Protein AF-A0AAD3DHE9-F1 (afdb_monomer)

Secondary structure (DSSP, 8-state):
-----------------------------------------SS------TT---PPPPHHHHHHHHHHHHHHH-SSSGGGG-SHHHHHHHHHHHHHH-TT--HHHHHHHHHHHHHHHHHTT-S-HHHHHHHHHHHTTT-HHHHHHHTTGGGTTTTHHHHHHHHHHHHHHHHH---HHHHHHHHHHH-GGGHHHHHHHHH---PPP---------------------TT---SS--SPPPHHHHHHHHHHHHTSS-GGGGHHHHHHHHHHH-SSHHHH-TTEEEETTEEEEPPPP----------PPPP--

pLDDT: mean 71.21, std 23.73, range [29.91, 97.62]

Nearest PDB structures (foldseek):
  7nvu-assembly1_M  TM=1.625E-01  e=2.293E+00  Homo sapiens
  7vg4-assembly3_F  TM=2.697E-01  e=6.366E+00  Methylorubrum extorquens AM1
  7x2c-assembly1_F  TM=2.587E-01  e=8.810E+00  Homo sapiens

Organism: NCBI:txid47775

InterPro domains:
  IPR008533 Protein of unknown function DUF815 [PTHR42935] (40-295)

Radius of gyration: 33.66 Å; Cα contacts (8 Å, |Δi|>4): 264; chains: 1; bounding box: 53×107×129 Å

Sequence (310 aa):
MLHSSVSGLQSRQCLSSAKSLRCKPFLCCPRRLPRRLKVQAIGFDFGDDDSRSSKAPTKLGARVGSLGSLASSLLVYGSVLKGSVGEAFLQALQVTQKYQASSKEVLTAYGRLFSLLLAAGYDSWADYLLDQILLGRDNSFARAAAQGSLEAGGGAPLLRAVSYDLDVLQELALSMNQIAELVADAAPAAGPYWQEAATSLSLKSPSSSPSNSPGTSPPPVVTPLDPHSRSPFITRPPHPEELAGWRAALSGRDSWGEAVPLLEAYYHRHGFGITSRNSTLRWIKGAFEEGPDAPSSSSSPSVLSPPHRL

Mean predicted aligned error: 17.19 Å

Foldseek 3Di:
DDDDDDDDDDDDDDDDDDDDDDDDDDDDDDDDDDDPPDPDDPDDDDDDPPDDPPDPQDPLNVLLVCLLVLLVLQDFLVCLLDDQLSVLLSLLSVLLNDPDRALVSNVVSLVSNCVVCVVVVHLFPLLSSLVSLLQCPPGPLLVCLQVVNCPPPPNVVVLVSVLSNQQSSLSVRDGQLSSLVSSCVSRVVCDPVNSVVSNPGDDDDPDPDPDDDPDDDPDPPPPPPPLPDQDPFAEAQDDPVRSVVLSCVQNVDPGNSVCSSVSSSSSNHQNHHPSSHDRQWGDDPNDIDGDPDDDPDDDDDDDDDDDDDD

Solvent-accessible surface area (backbone atoms only — not comparable to full-atom values): 19574 Å² total; per-residue (Å²): 136,84,89,84,83,87,84,90,82,86,89,84,83,90,85,82,89,80,90,80,91,89,87,86,89,84,90,84,83,91,77,82,80,78,83,79,80,79,80,78,73,91,74,83,90,75,78,88,74,93,79,70,88,77,68,75,76,50,79,62,59,63,51,53,69,49,49,63,55,50,63,67,65,36,76,55,60,50,53,54,46,55,56,75,46,36,46,25,46,52,46,29,56,53,39,55,67,41,95,81,53,49,48,66,57,38,53,49,30,43,52,49,23,54,53,42,33,48,74,72,73,37,70,41,59,38,59,50,49,50,51,35,54,71,31,25,50,96,23,65,64,34,53,33,27,42,67,65,63,50,77,74,79,73,32,61,68,57,54,50,42,47,22,54,31,32,40,48,49,55,70,67,45,47,52,52,57,56,55,39,50,53,46,42,72,57,23,65,87,61,52,68,70,46,50,55,57,66,50,65,61,77,75,76,73,84,75,80,72,87,75,90,68,100,66,97,66,82,74,84,76,78,66,78,85,58,67,78,72,83,55,100,52,64,47,71,38,68,50,76,68,54,48,50,50,54,45,50,63,46,70,72,42,98,51,38,32,76,38,51,63,54,50,36,39,46,14,26,35,27,35,38,29,74,56,19,73,34,72,58,49,41,80,53,96,94,42,86,40,74,44,83,71,78,82,74,88,75,80,80,85,81,85,82,80,84,85,87,79,133

Structure (mmCIF, N/CA/C/O backbone):
data_AF-A0AAD3DHE9-F1
#
_entry.id   AF-A0AAD3DHE9-F1
#
loop_
_atom_site.group_PDB
_atom_site.id
_atom_site.type_symbol
_atom_site.label_atom_id
_atom_site.label_alt_id
_atom_site.label_comp_id
_atom_site.label_asym_id
_atom_site.label_entity_id
_atom_site.label_seq_id
_atom_site.pdbx_PDB_ins_code
_atom_site.Cartn_x
_atom_site.Cartn_y
_atom_site.Cartn_z
_atom_site.occupancy
_atom_site.B_iso_or_equiv
_atom_site.auth_seq_id
_atom_site.auth_comp_id
_atom_site.auth_asym_id
_atom_site.auth_atom_id
_atom_site.pdbx_PDB_model_num
ATOM 1 N N . MET A 1 1 ? 30.464 55.588 -6.294 1.00 39.22 1 MET A N 1
ATOM 2 C CA . MET A 1 1 ? 29.253 55.646 -5.452 1.00 39.22 1 MET A CA 1
ATOM 3 C C . MET A 1 1 ? 29.381 54.581 -4.372 1.00 39.22 1 MET A C 1
ATOM 5 O O . MET A 1 1 ? 29.429 53.410 -4.705 1.00 39.22 1 MET A O 1
ATOM 9 N N . LEU A 1 2 ? 29.569 55.052 -3.135 1.00 38.16 2 LEU A N 1
ATOM 10 C CA . LEU A 1 2 ? 29.411 54.410 -1.818 1.00 38.16 2 LEU A CA 1
ATOM 11 C C . LEU A 1 2 ? 29.754 52.909 -1.664 1.00 38.16 2 LEU A C 1
ATOM 13 O O . LEU A 1 2 ? 28.922 52.037 -1.884 1.00 38.16 2 LEU A O 1
ATOM 17 N N . HIS A 1 3 ? 30.960 52.652 -1.142 1.00 30.86 3 HIS A N 1
ATOM 18 C CA . HIS A 1 3 ? 31.262 51.489 -0.300 1.00 30.86 3 HIS A CA 1
ATOM 19 C C . HIS A 1 3 ? 30.729 51.749 1.119 1.00 30.86 3 HIS A C 1
ATOM 21 O O . HIS A 1 3 ? 31.072 52.774 1.710 1.00 30.86 3 HIS A O 1
ATOM 27 N N . SER A 1 4 ? 29.950 50.815 1.670 1.00 41.72 4 SER A N 1
ATOM 28 C CA . SER A 1 4 ? 29.567 50.793 3.086 1.00 41.72 4 SER A CA 1
ATOM 29 C C . SER A 1 4 ? 30.256 49.647 3.820 1.00 41.72 4 SER A C 1
ATOM 31 O O . SER A 1 4 ? 30.467 48.563 3.284 1.00 41.72 4 SER A O 1
ATOM 33 N N . SER A 1 5 ? 30.629 49.980 5.048 1.00 37.38 5 SER A N 1
ATOM 34 C CA . SER A 1 5 ? 31.520 49.302 5.982 1.00 37.38 5 SER A CA 1
ATOM 35 C C . SER A 1 5 ? 30.722 48.618 7.109 1.00 37.38 5 SER A C 1
ATOM 37 O O . SER A 1 5 ? 29.500 48.747 7.155 1.00 37.38 5 SER A O 1
ATOM 39 N N . VAL A 1 6 ? 31.465 48.048 8.071 1.00 37.47 6 VAL A N 1
ATOM 40 C CA . VAL A 1 6 ? 31.100 47.631 9.450 1.00 3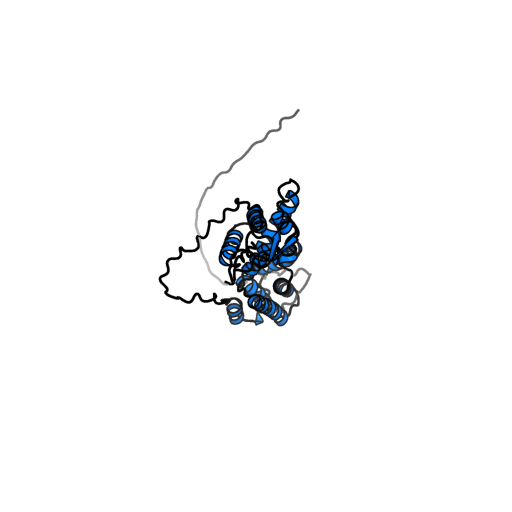7.47 6 VAL A CA 1
ATOM 41 C C . VAL A 1 6 ? 30.691 46.146 9.581 1.00 37.47 6 VAL A C 1
ATOM 43 O O . VAL A 1 6 ? 29.619 45.766 9.132 1.00 37.47 6 VAL A O 1
ATOM 46 N N . SER A 1 7 ? 31.517 45.191 10.048 1.00 34.72 7 SER A N 1
ATOM 47 C CA . SER A 1 7 ? 32.394 45.036 11.246 1.00 34.72 7 SER A CA 1
ATOM 48 C C . SER A 1 7 ? 31.657 44.720 12.564 1.00 34.72 7 SER A C 1
ATOM 50 O O . SER A 1 7 ? 31.085 45.618 13.163 1.00 34.72 7 SER A O 1
ATOM 52 N N . GLY A 1 8 ? 31.741 43.466 13.050 1.00 30.62 8 GLY A N 1
ATOM 53 C CA . GLY A 1 8 ? 32.307 43.091 14.377 1.00 30.62 8 GLY A CA 1
ATOM 54 C C . GLY A 1 8 ? 31.232 42.963 15.478 1.00 30.62 8 GLY A C 1
ATOM 55 O O . GLY A 1 8 ? 30.209 43.614 15.369 1.00 30.62 8 GLY A O 1
ATOM 56 N N . LEU A 1 9 ? 31.285 42.169 16.558 1.00 33.47 9 LEU A N 1
ATOM 57 C CA . LEU A 1 9 ? 32.275 41.374 17.311 1.00 33.47 9 LEU A CA 1
ATOM 58 C C . LEU A 1 9 ? 31.495 40.235 18.036 1.00 33.47 9 LEU A C 1
ATOM 60 O O . LEU A 1 9 ? 30.348 40.437 18.417 1.00 33.47 9 LEU A O 1
ATOM 64 N N . GLN A 1 10 ? 31.945 38.976 18.117 1.00 34.50 10 GLN A N 1
ATOM 65 C CA . GLN A 1 10 ? 32.865 38.353 19.100 1.00 34.50 10 GLN A CA 1
ATOM 66 C C . GLN A 1 10 ? 32.592 38.555 20.615 1.00 34.50 10 GLN A C 1
ATOM 68 O O . GLN A 1 10 ? 32.979 39.547 21.214 1.00 34.50 10 GLN A O 1
ATOM 73 N N . SER A 1 11 ? 31.978 37.524 21.216 1.00 34.38 11 SER A N 1
ATOM 74 C CA . SER A 1 11 ? 32.407 36.694 22.372 1.00 34.38 11 SER A CA 1
ATOM 75 C C . SER A 1 11 ? 33.446 37.229 23.384 1.00 34.38 11 SER A C 1
ATOM 77 O O . SER A 1 11 ? 34.569 37.520 22.977 1.00 34.38 11 SER A O 1
ATOM 79 N N . ARG A 1 12 ? 33.134 37.165 24.703 1.00 33.84 12 ARG A N 1
ATOM 80 C CA . ARG A 1 12 ? 33.945 36.515 25.780 1.00 33.84 12 ARG A CA 1
ATOM 81 C C . ARG A 1 12 ? 33.451 36.762 27.233 1.00 33.84 12 ARG A C 1
ATOM 83 O O . ARG A 1 12 ? 33.232 37.892 27.636 1.00 33.84 12 ARG A O 1
ATOM 90 N N . GLN A 1 13 ? 33.395 35.655 27.990 1.00 32.94 13 GLN A N 1
ATOM 91 C CA . GLN A 1 13 ? 33.919 35.367 29.354 1.00 32.94 13 GLN A CA 1
ATOM 92 C C . GLN A 1 13 ? 33.520 36.155 30.635 1.00 32.94 13 GLN A C 1
ATOM 94 O O . GLN A 1 13 ? 33.821 37.327 30.800 1.00 32.94 13 GLN A O 1
ATOM 99 N N . CYS A 1 14 ? 32.971 35.372 31.585 1.00 30.52 14 CYS A N 1
ATOM 100 C CA . CYS A 1 14 ? 33.296 35.154 33.018 1.00 30.52 14 CYS A CA 1
ATOM 101 C C . CYS A 1 14 ? 34.013 36.227 33.874 1.00 30.52 14 CYS A C 1
ATOM 103 O O . CYS A 1 14 ? 35.113 36.624 33.513 1.00 30.52 14 CYS A O 1
ATOM 105 N N . LEU A 1 15 ? 33.530 36.467 35.118 1.00 31.64 15 LEU A N 1
ATOM 106 C CA . LEU A 1 15 ? 34.191 36.126 36.415 1.00 31.64 15 LEU A CA 1
ATOM 107 C C . LEU A 1 15 ? 33.597 36.834 37.666 1.00 31.64 15 LEU A C 1
ATOM 109 O O . LEU A 1 15 ? 33.146 37.969 37.595 1.00 31.64 15 LEU A O 1
ATOM 113 N N . SER A 1 16 ? 33.785 36.161 38.821 1.00 31.16 16 SER A N 1
ATOM 114 C CA . SER A 1 16 ? 33.844 36.638 40.232 1.00 31.16 16 SER A CA 1
ATOM 115 C C . SER A 1 16 ? 32.523 36.706 41.040 1.00 31.16 16 SER A C 1
ATOM 117 O O . SER A 1 16 ? 31.608 37.408 40.641 1.00 31.16 16 SER A O 1
ATOM 119 N N . SER A 1 17 ? 32.275 35.950 42.136 1.00 31.55 17 SER A N 1
ATOM 120 C CA . SER A 1 17 ? 33.017 35.727 43.418 1.00 31.55 17 SER A CA 1
ATOM 121 C C . SER A 1 17 ? 33.054 37.006 44.288 1.00 31.55 17 SER A C 1
ATOM 123 O O . SER A 1 17 ? 33.368 38.052 43.739 1.00 31.55 17 SER A O 1
ATOM 125 N N . ALA A 1 18 ? 32.817 37.089 45.609 1.00 35.50 18 ALA A N 1
ATOM 126 C CA . ALA A 1 18 ? 32.327 36.233 46.703 1.00 35.50 18 ALA A CA 1
ATOM 127 C C . ALA A 1 18 ? 32.175 37.108 47.994 1.00 35.50 18 ALA A C 1
ATOM 129 O O . ALA A 1 18 ? 32.655 38.239 48.000 1.00 35.50 18 ALA A O 1
ATOM 130 N N . LYS A 1 19 ? 31.674 36.510 49.104 1.00 35.66 19 LYS A N 1
ATOM 131 C CA . LYS A 1 19 ? 31.845 36.895 50.547 1.00 35.66 19 LYS A CA 1
ATOM 132 C C . LYS A 1 19 ? 31.022 38.125 51.029 1.00 35.66 19 LYS A C 1
ATOM 134 O O . LYS A 1 19 ? 30.793 39.032 50.257 1.00 35.66 19 LYS A O 1
ATOM 139 N N . SER A 1 20 ? 30.524 38.277 52.268 1.00 31.27 20 SER A N 1
ATOM 140 C CA . SER A 1 20 ? 30.756 37.650 53.583 1.00 31.27 20 SER A CA 1
ATOM 141 C C . SER A 1 20 ? 29.606 37.976 54.578 1.00 31.27 20 SER A C 1
ATOM 143 O O . SER A 1 20 ? 29.065 39.074 54.534 1.00 31.27 20 SER A O 1
ATOM 145 N N . LEU A 1 21 ? 29.297 37.017 55.468 1.00 32.62 21 LEU A N 1
ATOM 146 C CA . LEU A 1 21 ? 28.864 37.046 56.898 1.00 32.62 21 LEU A CA 1
ATOM 147 C C . LEU A 1 21 ? 28.602 38.430 57.565 1.00 32.62 21 LEU A C 1
ATOM 149 O O . LEU A 1 21 ? 29.410 39.332 57.399 1.00 32.62 21 LEU A O 1
ATOM 153 N N . ARG A 1 22 ? 27.621 38.660 58.465 1.00 32.97 22 ARG A N 1
ATOM 154 C CA . ARG A 1 22 ? 27.298 37.966 59.743 1.00 32.97 22 ARG A CA 1
ATOM 155 C C . ARG A 1 22 ? 26.111 38.685 60.455 1.00 32.97 22 ARG A C 1
ATOM 157 O O . ARG A 1 22 ? 25.867 39.848 60.163 1.00 32.97 22 ARG A O 1
ATOM 164 N N . CYS A 1 23 ? 25.512 38.007 61.453 1.00 29.91 23 CYS A N 1
ATOM 165 C CA . CYS A 1 23 ? 24.739 38.489 62.635 1.00 29.91 23 CYS A CA 1
ATOM 166 C C . CYS A 1 23 ? 23.258 38.030 62.762 1.00 29.91 23 CYS A C 1
ATOM 168 O O . CYS A 1 23 ? 22.380 38.435 62.013 1.00 29.91 23 CYS A O 1
ATOM 170 N N . LYS A 1 24 ? 23.014 37.182 63.779 1.00 36.84 24 LYS A N 1
ATOM 171 C CA . LYS A 1 24 ? 21.739 36.871 64.488 1.00 36.84 24 LYS A CA 1
ATOM 172 C C . LYS A 1 24 ? 21.550 37.911 65.636 1.00 36.84 24 LYS A C 1
ATOM 174 O O . LYS A 1 24 ? 22.559 38.576 65.885 1.00 36.84 24 LYS A O 1
ATOM 179 N N . PRO A 1 25 ? 20.435 38.030 66.421 1.00 49.09 25 PRO A N 1
ATOM 180 C CA . PRO A 1 25 ? 19.454 36.992 66.824 1.00 49.09 25 PRO A CA 1
ATOM 181 C C . PRO A 1 25 ? 17.980 37.467 67.062 1.00 49.09 25 PRO A C 1
ATOM 183 O O . PRO A 1 25 ? 17.635 38.605 66.782 1.00 49.09 25 PRO A O 1
ATOM 186 N N . PHE A 1 26 ? 17.163 36.566 67.644 1.00 32.50 26 PHE A N 1
ATOM 187 C CA . PHE A 1 26 ? 15.866 36.737 68.354 1.00 32.50 26 PHE A CA 1
ATOM 188 C C . PHE A 1 26 ? 14.520 36.450 67.632 1.00 32.50 26 PHE A C 1
ATOM 190 O O . PHE A 1 26 ? 14.011 37.242 66.856 1.00 32.50 26 PHE A O 1
ATOM 197 N N . LEU A 1 27 ? 13.975 35.266 67.974 1.00 37.03 27 LEU A N 1
ATOM 198 C CA . LEU A 1 27 ? 12.616 34.889 68.436 1.00 37.03 27 LEU A CA 1
ATOM 199 C C . LEU A 1 27 ? 11.321 35.575 67.911 1.00 37.03 27 LEU A C 1
ATOM 201 O O . LEU A 1 27 ? 11.197 36.791 67.909 1.00 37.03 27 LEU A O 1
ATOM 205 N N . CYS A 1 28 ? 10.306 34.707 67.704 1.00 30.61 28 CYS A N 1
ATOM 206 C CA . CYS A 1 28 ? 8.835 34.864 67.852 1.00 30.61 28 CYS A CA 1
ATOM 207 C C . CYS A 1 28 ? 7.908 34.824 66.606 1.00 30.61 28 CYS A C 1
ATOM 209 O O . CYS A 1 28 ? 7.749 35.802 65.890 1.00 30.61 28 CYS A O 1
ATOM 211 N N . CYS A 1 29 ? 7.173 33.698 66.518 1.00 30.31 29 CYS A N 1
ATOM 212 C CA . CYS A 1 29 ? 5.802 33.444 66.018 1.00 30.31 29 CYS A CA 1
ATOM 213 C C . CYS A 1 29 ? 5.365 33.762 64.560 1.00 30.31 29 CYS A C 1
ATOM 215 O O . CYS A 1 29 ? 5.743 34.773 63.976 1.00 30.31 29 CYS A O 1
ATOM 217 N N . PRO A 1 30 ? 4.481 32.921 63.966 1.00 37.78 30 PRO A N 1
ATOM 218 C CA . PRO A 1 30 ? 4.152 32.960 62.544 1.00 37.78 30 PRO A CA 1
ATOM 219 C C . PRO A 1 30 ? 3.064 34.000 62.237 1.00 37.78 30 PRO A C 1
ATOM 221 O O . PRO A 1 30 ? 1.930 33.902 62.707 1.00 37.78 30 PRO A O 1
ATOM 224 N N . ARG A 1 31 ? 3.374 34.988 61.389 1.00 37.00 31 ARG A N 1
ATOM 225 C CA . ARG A 1 31 ? 2.375 35.887 60.791 1.00 37.00 31 ARG A CA 1
ATOM 226 C C . ARG A 1 31 ? 2.107 35.494 59.337 1.00 37.00 31 ARG A C 1
ATOM 228 O O . ARG A 1 31 ? 2.983 35.578 58.488 1.00 37.00 31 ARG A O 1
ATOM 235 N N . ARG A 1 32 ? 0.864 35.050 59.119 1.00 44.19 32 ARG A N 1
ATOM 236 C CA . ARG A 1 32 ? 0.054 35.004 57.884 1.00 44.19 32 ARG A CA 1
ATOM 237 C C . ARG A 1 32 ? 0.767 35.434 56.590 1.00 44.19 32 ARG A C 1
ATOM 239 O O . ARG A 1 32 ? 1.032 36.616 56.389 1.00 44.19 32 ARG A O 1
ATOM 246 N N . LEU A 1 33 ? 0.945 34.480 55.675 1.00 47.88 33 LEU A N 1
ATOM 247 C CA . LEU A 1 33 ? 1.252 34.754 54.269 1.00 47.88 33 LEU A CA 1
ATOM 248 C C . LEU A 1 33 ? 0.067 35.457 53.571 1.00 47.88 33 LEU A C 1
ATOM 250 O O . LEU A 1 33 ? -1.094 35.198 53.910 1.00 47.88 33 LEU A O 1
ATOM 254 N N . PRO A 1 34 ? 0.342 36.346 52.602 1.00 40.94 34 PRO A N 1
ATOM 255 C CA . PRO A 1 34 ? -0.663 37.176 51.955 1.00 40.94 34 PRO A CA 1
ATOM 256 C C . PRO A 1 34 ? -1.589 36.347 51.059 1.00 40.94 34 PRO A C 1
ATOM 258 O O . PRO A 1 34 ? -1.152 35.470 50.311 1.00 40.94 34 PRO A O 1
ATOM 261 N N . ARG A 1 35 ? -2.889 36.665 51.110 1.00 46.22 35 ARG A N 1
ATOM 262 C CA . ARG A 1 35 ? -3.892 36.177 50.157 1.00 46.22 35 ARG A CA 1
ATOM 263 C C . ARG A 1 35 ? -3.424 36.524 48.739 1.00 46.22 35 ARG A C 1
ATOM 265 O O . ARG A 1 35 ? -3.364 37.698 48.386 1.00 46.22 35 ARG A O 1
ATOM 272 N N . ARG A 1 36 ? -3.117 35.509 47.923 1.00 43.34 36 ARG A N 1
ATOM 273 C CA . ARG A 1 36 ? -3.015 35.673 46.468 1.00 43.34 36 ARG A CA 1
ATOM 274 C C . ARG A 1 36 ? -4.387 36.114 45.961 1.00 43.34 36 ARG A C 1
ATOM 276 O O . ARG A 1 36 ? -5.335 35.333 45.981 1.00 43.34 36 ARG A O 1
ATOM 283 N N . LEU A 1 37 ? -4.478 37.365 45.526 1.00 48.88 37 LEU A N 1
ATOM 284 C CA . LEU A 1 37 ? -5.559 37.855 44.682 1.00 48.88 37 LEU A CA 1
ATOM 285 C C . LEU A 1 37 ? -5.569 37.008 43.401 1.00 48.88 37 LEU A C 1
ATOM 287 O O . LEU A 1 37 ? -4.658 37.111 42.580 1.00 48.88 37 LEU A O 1
ATOM 291 N N . LYS A 1 38 ? -6.568 36.131 43.251 1.00 48.47 38 LYS A N 1
ATOM 292 C CA . LYS A 1 38 ? -6.911 35.556 41.949 1.00 48.47 38 LYS A CA 1
ATOM 293 C C . LYS A 1 38 ? -7.654 36.644 41.183 1.00 48.47 38 LYS A C 1
ATOM 295 O O . LYS A 1 38 ? -8.786 36.974 41.520 1.00 48.47 38 LYS A O 1
ATOM 300 N N . VAL A 1 39 ? -6.988 37.225 40.194 1.00 43.59 39 VAL A N 1
ATOM 301 C CA . VAL A 1 39 ? -7.639 38.065 39.191 1.00 43.59 39 VAL A CA 1
ATOM 302 C C . VAL A 1 39 ? -8.475 37.127 38.322 1.00 43.59 39 VAL A C 1
ATOM 304 O O . VAL A 1 39 ? -7.927 36.374 37.524 1.00 43.59 39 VAL A O 1
ATOM 307 N N . GLN A 1 40 ? -9.791 37.119 38.534 1.00 44.66 40 GLN A N 1
ATOM 308 C CA . GLN A 1 40 ? -10.737 36.568 37.568 1.00 44.66 40 GLN A CA 1
ATOM 309 C C . GLN A 1 40 ? -10.821 37.562 36.411 1.00 44.66 40 GLN A C 1
ATOM 311 O O . GLN A 1 40 ? -11.375 38.651 36.556 1.00 44.66 40 GLN A O 1
ATOM 316 N N . ALA A 1 41 ? -10.241 37.202 35.269 1.00 48.97 41 ALA A N 1
ATOM 317 C CA . ALA A 1 41 ? -10.656 37.808 34.018 1.00 48.97 41 ALA A CA 1
ATOM 318 C C . ALA A 1 41 ? -12.088 37.333 33.731 1.00 48.97 41 ALA A C 1
ATOM 320 O O . ALA A 1 41 ? -12.382 36.141 33.802 1.00 48.97 41 ALA A O 1
ATOM 321 N N . ILE A 1 42 ? -12.980 38.280 33.457 1.00 52.41 42 ILE A N 1
ATOM 322 C CA . ILE A 1 42 ? -14.329 38.016 32.959 1.00 52.41 42 ILE A CA 1
ATOM 323 C C . ILE A 1 42 ? -14.186 37.399 31.564 1.00 52.41 42 ILE A C 1
ATOM 325 O O . ILE A 1 42 ? -13.740 38.070 30.637 1.00 52.41 42 ILE A O 1
ATOM 329 N N . GLY A 1 43 ? -14.553 36.125 31.429 1.00 45.97 43 GLY A N 1
ATOM 330 C CA . GLY A 1 43 ? -14.642 35.445 30.140 1.00 45.97 43 GLY A CA 1
ATOM 331 C C . GLY A 1 43 ? -14.459 33.934 30.256 1.00 45.97 43 GLY A C 1
ATOM 332 O O . GLY A 1 43 ? -13.331 33.471 30.352 1.00 45.97 43 GLY A O 1
ATOM 333 N N . PHE A 1 44 ? -15.577 33.208 30.172 1.00 41.38 44 PHE A N 1
ATOM 334 C CA . PHE A 1 44 ? -15.703 31.748 30.052 1.00 41.38 44 PHE A CA 1
ATOM 335 C C . PHE A 1 44 ? -15.305 30.905 31.273 1.00 41.38 44 PHE A C 1
ATOM 337 O O . PHE A 1 44 ? -14.180 30.437 31.416 1.00 41.38 44 PHE A O 1
ATOM 344 N N . ASP A 1 45 ? -16.309 30.654 32.112 1.00 43.22 45 ASP A N 1
ATOM 345 C CA . ASP A 1 45 ? -16.347 29.545 33.062 1.00 43.22 45 ASP A CA 1
ATOM 346 C C . ASP A 1 45 ? -16.761 28.278 32.292 1.00 43.22 45 ASP A C 1
ATOM 348 O O . ASP A 1 45 ? -17.934 28.093 31.960 1.00 43.22 45 ASP A O 1
ATOM 352 N N . PHE A 1 46 ? -15.787 27.456 31.899 1.00 42.91 46 PHE A N 1
ATOM 353 C CA . PHE A 1 46 ? -16.053 26.106 31.408 1.00 42.91 46 PHE A CA 1
ATOM 354 C C . PHE A 1 46 ? -16.007 25.183 32.616 1.00 42.91 46 PHE A C 1
ATOM 356 O O . PHE A 1 46 ? -14.932 24.921 33.146 1.00 42.91 46 PHE A O 1
ATOM 363 N N . GLY A 1 47 ? -17.185 24.745 33.060 1.00 40.50 47 GLY A N 1
ATOM 364 C CA . GLY A 1 47 ? -17.317 23.804 34.161 1.00 40.50 47 GLY A CA 1
ATOM 365 C C . GLY A 1 47 ? -16.455 22.564 33.941 1.00 40.50 47 GLY A C 1
ATOM 366 O O . GLY A 1 47 ? -16.521 21.930 32.885 1.00 40.50 47 GLY A O 1
ATOM 367 N N . ASP A 1 48 ? -15.664 22.242 34.958 1.00 40.12 48 ASP A N 1
ATOM 368 C CA . ASP A 1 48 ? -15.009 20.953 35.121 1.00 40.12 48 ASP A CA 1
ATOM 369 C C . ASP A 1 48 ? -16.095 19.863 35.223 1.00 40.12 48 ASP A C 1
ATOM 371 O O . ASP A 1 48 ? -16.707 19.673 36.275 1.00 40.12 48 ASP A O 1
ATOM 375 N N . ASP A 1 49 ? -16.358 19.153 34.120 1.00 38.91 49 ASP A N 1
ATOM 376 C CA . ASP A 1 49 ? -16.892 17.787 34.164 1.00 38.91 49 ASP A CA 1
ATOM 377 C C . ASP A 1 49 ? -15.718 16.827 33.936 1.00 38.91 49 ASP A C 1
ATOM 379 O O . ASP A 1 49 ? -15.356 16.462 32.812 1.00 38.91 49 ASP A O 1
ATOM 383 N N . ASP A 1 50 ? -15.063 16.481 35.042 1.00 41.94 50 ASP A N 1
ATOM 384 C CA . ASP A 1 50 ? -13.985 15.500 35.123 1.00 41.94 50 ASP A CA 1
ATOM 385 C C . ASP A 1 50 ? -14.525 14.084 34.849 1.00 41.94 50 ASP A C 1
ATOM 387 O O . ASP A 1 50 ? -14.712 13.272 35.755 1.00 41.94 50 ASP A O 1
ATOM 391 N N . SER A 1 51 ? -14.785 13.751 33.582 1.00 40.59 51 SER A N 1
ATOM 392 C CA . SER A 1 51 ? -15.060 12.360 33.185 1.00 40.59 51 SER A CA 1
ATOM 393 C C . SER A 1 51 ? -14.516 11.941 31.813 1.00 40.59 51 SER A C 1
ATOM 395 O O . SER A 1 51 ? -14.649 10.782 31.413 1.00 40.59 51 SER A O 1
ATOM 397 N N . ARG A 1 52 ? -13.783 12.812 31.109 1.00 40.34 52 ARG A N 1
ATOM 398 C CA . ARG A 1 52 ? -12.984 12.412 29.940 1.00 40.34 52 ARG A CA 1
ATOM 399 C C . ARG A 1 52 ? -11.538 12.829 30.128 1.00 40.34 52 ARG A C 1
ATOM 401 O O . ARG A 1 52 ? -11.182 13.983 29.938 1.00 40.34 52 ARG A O 1
ATOM 408 N N . SER A 1 53 ? -10.696 11.848 30.446 1.00 41.72 53 SER A N 1
ATOM 409 C CA . SER A 1 53 ? -9.246 11.938 30.281 1.00 41.72 53 SER A CA 1
ATOM 410 C C . SER A 1 53 ? -8.936 12.258 28.814 1.00 41.72 53 SER A C 1
ATOM 412 O O . SER A 1 53 ? -8.762 11.362 27.990 1.00 41.72 53 SER A O 1
ATOM 414 N N . SER A 1 54 ? -8.905 13.542 28.455 1.00 42.50 54 SER A N 1
ATOM 415 C CA . SER A 1 54 ? -8.398 13.998 27.168 1.00 42.50 54 SER A CA 1
ATOM 416 C C . SER A 1 54 ? -6.878 13.887 27.217 1.00 42.50 54 SER A C 1
ATOM 418 O O . SER A 1 54 ? -6.164 14.863 27.456 1.00 42.50 54 SER A O 1
ATOM 420 N N . LYS A 1 55 ? -6.371 12.659 27.058 1.00 54.03 55 LYS A N 1
ATOM 421 C CA . LYS A 1 55 ? -4.964 12.443 26.725 1.00 54.03 55 LYS A CA 1
ATOM 422 C C . LYS A 1 55 ? -4.662 13.301 25.496 1.00 54.03 55 LYS A C 1
ATOM 424 O O . LYS A 1 55 ? -5.429 13.291 24.533 1.00 54.03 55 LYS A O 1
ATOM 429 N N . ALA A 1 56 ? -3.578 14.075 25.551 1.00 46.84 56 ALA A N 1
ATOM 430 C CA . ALA A 1 56 ? -3.086 14.802 24.386 1.00 46.84 56 ALA A CA 1
ATOM 431 C C . ALA A 1 56 ? -2.978 13.830 23.196 1.00 46.84 56 ALA A C 1
ATOM 433 O O . ALA A 1 56 ? -2.599 12.675 23.421 1.00 46.84 56 ALA A O 1
ATOM 434 N N . PRO A 1 57 ? -3.315 14.255 21.963 1.00 53.72 57 PRO A N 1
ATOM 435 C CA . PRO A 1 57 ? -3.264 13.370 20.809 1.00 53.72 57 PRO A CA 1
ATOM 436 C C . PRO A 1 57 ? -1.866 12.760 20.724 1.00 53.72 57 PRO A C 1
ATOM 438 O O . PRO A 1 57 ? -0.859 13.476 20.719 1.00 53.72 57 PRO A O 1
ATOM 441 N N . THR A 1 58 ? -1.799 11.429 20.713 1.00 60.41 58 THR A N 1
ATOM 442 C CA . THR A 1 58 ? -0.551 10.709 20.470 1.00 60.41 58 THR A CA 1
ATOM 443 C C . THR A 1 58 ? 0.033 11.211 19.144 1.00 60.41 58 THR A C 1
ATOM 445 O O . THR A 1 58 ? -0.701 11.610 18.235 1.00 60.41 58 THR A O 1
ATOM 448 N N . LYS A 1 59 ? 1.369 11.228 19.004 1.00 62.38 59 LYS A N 1
ATOM 449 C CA . LYS A 1 59 ? 2.030 11.639 17.742 1.00 62.38 59 LYS A CA 1
ATOM 450 C C . LYS A 1 59 ? 1.454 10.888 16.530 1.00 62.38 59 LYS A C 1
ATOM 452 O O . LYS A 1 59 ? 1.388 11.432 15.432 1.00 62.38 59 LYS A O 1
ATOM 457 N N . LEU A 1 60 ? 1.012 9.654 16.765 1.00 65.50 60 LEU A N 1
ATOM 458 C CA . LEU A 1 60 ? 0.311 8.794 15.825 1.00 65.50 60 LEU A CA 1
ATOM 459 C C . LEU A 1 60 ? -1.090 9.318 15.468 1.00 65.50 60 LEU A C 1
ATOM 461 O O . LEU A 1 60 ? -1.378 9.437 14.284 1.00 65.50 60 LEU A O 1
ATOM 465 N N . GLY A 1 61 ? -1.919 9.735 16.429 1.00 66.06 61 GLY A N 1
ATOM 466 C CA . GLY A 1 61 ? -3.250 10.301 16.157 1.00 66.06 61 GLY A CA 1
ATOM 467 C C . GLY A 1 61 ? -3.237 11.552 15.265 1.00 66.06 61 GLY A C 1
ATOM 468 O O . GLY A 1 61 ? -4.069 11.679 14.368 1.00 66.06 61 GLY A O 1
ATOM 469 N N . ALA A 1 62 ? -2.251 12.443 15.430 1.00 67.00 62 ALA A N 1
ATOM 470 C CA . ALA A 1 62 ? -2.075 13.593 14.534 1.00 67.00 62 ALA A CA 1
ATOM 471 C C . ALA A 1 62 ? -1.673 13.168 13.108 1.00 67.00 62 ALA A C 1
ATOM 473 O O . ALA A 1 62 ? -2.131 13.758 12.130 1.00 67.00 62 ALA A O 1
ATOM 474 N N . ARG A 1 63 ? -0.856 12.112 12.994 1.00 75.62 63 ARG A N 1
ATOM 475 C CA . ARG A 1 63 ? -0.448 11.521 11.713 1.00 75.62 63 ARG A CA 1
ATOM 476 C C . ARG A 1 63 ? -1.621 10.855 10.996 1.00 75.62 63 ARG A C 1
ATOM 478 O O . ARG A 1 63 ? -1.689 10.914 9.777 1.00 75.62 63 ARG A O 1
ATOM 485 N N . VAL A 1 64 ? -2.571 10.263 11.721 1.00 76.75 64 VAL A N 1
ATOM 486 C CA . VAL A 1 64 ? -3.730 9.593 11.110 1.00 76.75 64 VAL A CA 1
ATOM 487 C C . VAL A 1 64 ? -4.570 10.548 10.271 1.00 76.75 64 VAL A C 1
ATOM 489 O O . VAL A 1 64 ? -4.911 10.199 9.142 1.00 76.75 64 VAL A O 1
ATOM 492 N N . GLY A 1 65 ? -4.836 11.761 10.768 1.00 74.50 65 GLY A N 1
ATOM 493 C CA . GLY A 1 65 ? -5.611 12.774 10.042 1.00 74.50 65 GLY A CA 1
ATOM 494 C C . GLY A 1 65 ? -5.050 13.107 8.653 1.00 74.50 65 GLY A C 1
ATOM 495 O O . GLY A 1 65 ? -5.815 13.380 7.730 1.00 74.50 65 GLY A O 1
ATOM 496 N N . SER A 1 66 ? -3.729 13.021 8.463 1.00 85.50 66 SER A N 1
ATOM 497 C CA . SER A 1 66 ? -3.100 13.248 7.159 1.00 85.50 66 SER A CA 1
ATOM 498 C C . SER A 1 66 ? -3.090 12.016 6.251 1.00 85.50 66 SER A C 1
ATOM 500 O O . SER A 1 66 ? -3.042 12.191 5.038 1.00 85.50 66 SER A O 1
ATOM 502 N N . LEU A 1 67 ? -3.193 10.787 6.778 1.00 88.88 67 LEU A N 1
ATOM 503 C CA . LEU A 1 67 ? -3.120 9.557 5.965 1.00 88.88 67 LEU A CA 1
ATOM 504 C C . LEU A 1 67 ? -4.253 9.452 4.935 1.00 88.88 67 LEU A C 1
ATOM 506 O O . LEU A 1 67 ? -4.023 9.018 3.812 1.00 88.88 67 LEU A O 1
ATOM 510 N N . GLY A 1 68 ? -5.470 9.881 5.281 1.00 89.06 68 GLY A N 1
ATOM 511 C CA . GLY A 1 68 ? -6.589 9.887 4.327 1.00 89.06 68 GLY A CA 1
ATOM 512 C C . GLY A 1 68 ? -6.381 10.883 3.179 1.00 89.06 68 GLY A C 1
ATOM 513 O O . GLY A 1 68 ? -6.690 10.586 2.023 1.00 89.06 68 GLY A O 1
ATOM 514 N N . SER A 1 69 ? -5.802 12.047 3.490 1.00 90.88 69 SER A N 1
ATOM 515 C CA . SER A 1 69 ? -5.421 13.053 2.491 1.00 90.88 69 SER A CA 1
ATOM 516 C C . SER A 1 69 ? -4.296 12.538 1.588 1.00 90.88 69 SER A C 1
ATOM 518 O O . SER A 1 69 ? -4.388 12.657 0.371 1.00 90.88 69 SER A O 1
ATOM 520 N N . LEU A 1 70 ? -3.291 11.882 2.176 1.00 92.94 70 LEU A N 1
ATOM 521 C CA . LEU A 1 70 ? -2.188 11.240 1.457 1.00 92.94 70 LEU A CA 1
ATOM 522 C C . LEU A 1 70 ? -2.680 10.131 0.518 1.00 92.94 70 LEU A C 1
ATOM 524 O O . LEU A 1 70 ? -2.313 10.095 -0.649 1.00 92.94 70 LEU A O 1
ATOM 528 N N . ALA A 1 71 ? -3.592 9.269 0.968 1.00 93.56 71 ALA A N 1
ATOM 529 C CA . ALA A 1 71 ? -4.205 8.270 0.091 1.00 93.56 71 ALA A CA 1
ATOM 530 C C . ALA A 1 71 ? -4.951 8.907 -1.097 1.00 93.56 71 ALA A C 1
ATOM 532 O O . ALA A 1 71 ? -4.970 8.348 -2.192 1.00 93.56 71 ALA A O 1
ATOM 533 N N . SER A 1 72 ? -5.539 10.088 -0.889 1.00 93.44 72 SER A N 1
ATOM 534 C CA . SER A 1 72 ? -6.255 10.837 -1.927 1.00 93.44 72 SER A CA 1
ATOM 535 C C . SER A 1 72 ? -5.329 11.622 -2.864 1.00 93.44 72 SER A C 1
ATOM 537 O O . SER A 1 72 ? -5.781 12.042 -3.928 1.00 93.44 72 SER A O 1
ATOM 539 N N . SER A 1 73 ? -4.060 11.836 -2.497 1.00 96.06 73 SER A N 1
ATOM 540 C CA . SER A 1 73 ? -3.087 12.563 -3.322 1.00 96.06 73 SER A CA 1
ATOM 541 C C . SER A 1 73 ? -2.348 11.679 -4.331 1.00 96.06 73 SER A C 1
ATOM 543 O O . SER A 1 73 ? -1.614 12.216 -5.160 1.00 96.06 73 SER A O 1
ATOM 545 N N . LEU A 1 74 ? -2.556 10.357 -4.294 1.00 96.50 74 LEU A N 1
ATOM 546 C CA . LEU A 1 74 ? -1.974 9.406 -5.244 1.00 96.50 74 LEU A CA 1
ATOM 547 C C . LEU A 1 74 ? -2.426 9.693 -6.684 1.00 96.50 74 LEU A C 1
ATOM 549 O O . LEU A 1 74 ? -3.620 9.808 -6.968 1.00 96.50 74 LEU A O 1
ATOM 553 N N . LEU A 1 75 ? -1.468 9.749 -7.608 1.00 95.75 75 LEU A N 1
ATOM 554 C CA . LEU A 1 75 ? -1.684 10.134 -9.005 1.00 95.75 75 LEU A CA 1
ATOM 555 C C . LEU A 1 75 ? -1.762 8.932 -9.956 1.00 95.75 75 LEU A C 1
ATOM 557 O O . LEU A 1 75 ? -2.649 8.847 -10.805 1.00 95.75 75 LEU A O 1
ATOM 561 N N . VAL A 1 76 ? -0.819 8.004 -9.829 1.00 95.44 76 VAL A N 1
ATOM 562 C CA . VAL A 1 76 ? -0.585 6.852 -10.710 1.00 95.44 76 VAL A CA 1
ATOM 563 C C . VAL A 1 76 ? -0.968 5.544 -10.018 1.00 95.44 76 VAL A C 1
ATOM 565 O O . VAL A 1 76 ? -1.605 4.687 -10.628 1.00 95.44 76 VAL A O 1
ATOM 568 N N . TYR A 1 77 ? -0.627 5.393 -8.738 1.00 95.94 77 TYR A N 1
ATOM 569 C CA . TYR A 1 77 ? -0.882 4.186 -7.949 1.00 95.94 77 TYR A CA 1
ATOM 570 C C . TYR A 1 77 ? -2.177 4.237 -7.127 1.00 95.94 77 TYR A C 1
ATOM 572 O O . TYR A 1 77 ? -2.399 3.382 -6.273 1.00 95.94 77 TYR A O 1
ATOM 580 N N . GLY A 1 78 ? -3.102 5.158 -7.413 1.00 93.56 78 GLY A N 1
ATOM 581 C CA . GLY A 1 78 ? -4.403 5.193 -6.731 1.00 93.56 78 GLY A CA 1
ATOM 582 C C . GLY A 1 78 ? -5.215 3.891 -6.862 1.00 93.56 78 GLY A C 1
ATOM 583 O O . GLY A 1 78 ? -6.079 3.609 -6.036 1.00 93.56 78 GLY A O 1
ATOM 584 N N . SER A 1 79 ? -4.937 3.056 -7.872 1.00 93.12 79 SER A N 1
ATOM 585 C CA . SER A 1 79 ? -5.563 1.736 -8.033 1.00 93.12 79 SER A CA 1
ATOM 586 C C . SER A 1 79 ? -5.117 0.697 -6.999 1.00 93.12 79 SER A C 1
ATOM 588 O O . SER A 1 79 ? -5.865 -0.245 -6.763 1.00 93.12 79 SER A O 1
ATOM 590 N N . VAL A 1 80 ? -3.963 0.873 -6.348 1.00 95.06 80 VAL A N 1
ATOM 591 C CA . VAL A 1 80 ? -3.427 -0.052 -5.328 1.00 95.06 80 VAL A CA 1
ATOM 592 C C . VAL A 1 80 ? -4.343 -0.153 -4.109 1.00 95.06 80 VAL A C 1
ATOM 594 O O . VAL A 1 80 ? -4.472 -1.214 -3.502 1.00 95.06 80 VAL A O 1
ATOM 597 N N . LEU A 1 81 ? -5.009 0.951 -3.770 1.00 94.25 81 LEU A N 1
ATOM 598 C CA . LEU A 1 81 ? -5.954 1.017 -2.658 1.00 94.25 81 LEU A CA 1
ATOM 599 C C . LEU A 1 81 ? -7.381 0.628 -3.068 1.00 94.25 81 LEU A C 1
AT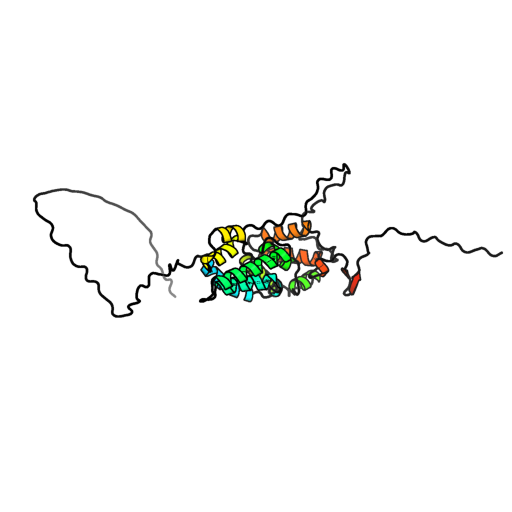OM 601 O O . LEU A 1 81 ? -8.259 0.554 -2.210 1.00 94.25 81 LEU A O 1
ATOM 605 N N . LYS A 1 82 ? -7.634 0.371 -4.360 1.00 91.56 82 LYS A N 1
ATOM 606 C CA . LYS A 1 82 ? -8.941 -0.099 -4.831 1.00 91.56 82 LYS A CA 1
ATOM 607 C C . LYS A 1 82 ? -9.096 -1.589 -4.547 1.00 91.56 82 LYS A C 1
ATOM 609 O O . LYS A 1 82 ? -8.159 -2.371 -4.687 1.00 91.56 82 LYS A O 1
ATOM 614 N N . GLY A 1 83 ? -10.316 -1.989 -4.210 1.00 91.81 83 GLY A N 1
ATOM 615 C CA . GLY A 1 83 ? -10.648 -3.365 -3.858 1.00 91.81 83 GLY A CA 1
ATOM 616 C C . GLY A 1 83 ? -10.946 -3.524 -2.374 1.00 91.81 83 GLY A C 1
ATOM 617 O O . GLY A 1 83 ? -10.718 -2.628 -1.566 1.00 91.81 83 GLY A O 1
ATOM 618 N N . SER A 1 84 ? -11.471 -4.692 -2.014 1.00 95.44 84 SER A N 1
ATOM 619 C CA . SER A 1 84 ? -12.067 -4.927 -0.697 1.00 95.44 84 SER A CA 1
ATOM 620 C C . SER A 1 84 ? -11.098 -4.690 0.465 1.00 95.44 84 SER A C 1
ATOM 622 O O . SER A 1 84 ? -11.487 -4.073 1.454 1.00 95.44 84 SER A O 1
ATOM 624 N N . VAL A 1 85 ? -9.847 -5.147 0.349 1.00 96.12 85 VAL A N 1
ATOM 625 C CA . VAL A 1 85 ? -8.828 -4.997 1.404 1.00 96.12 85 VAL A CA 1
ATOM 626 C C . VAL A 1 85 ? -8.404 -3.530 1.557 1.00 96.12 85 VAL A C 1
ATOM 628 O O . VAL A 1 85 ? -8.403 -3.009 2.670 1.00 96.12 85 VAL A O 1
ATOM 631 N N . GLY A 1 86 ? -8.095 -2.845 0.449 1.00 95.38 86 GLY A N 1
ATOM 632 C CA . GLY A 1 86 ? -7.671 -1.440 0.466 1.00 95.38 86 GLY A CA 1
ATOM 633 C C . GLY A 1 86 ? -8.773 -0.490 0.941 1.00 95.38 86 GLY A C 1
ATOM 634 O O . GLY A 1 86 ? -8.530 0.376 1.780 1.00 95.38 86 GLY A O 1
ATOM 635 N N . GLU A 1 87 ? -10.016 -0.709 0.507 1.00 95.69 87 GLU A N 1
ATOM 636 C CA . GLU A 1 87 ? -11.175 0.048 0.989 1.00 95.69 87 GLU A CA 1
ATOM 637 C C . GLU A 1 87 ? -11.438 -0.188 2.478 1.00 95.69 87 GLU A C 1
ATOM 639 O O . GLU A 1 87 ? -11.762 0.753 3.201 1.00 95.69 87 GLU A O 1
ATOM 644 N N . ALA A 1 88 ? -11.268 -1.421 2.965 1.00 96.62 88 ALA A N 1
ATOM 645 C CA . ALA A 1 88 ? -11.400 -1.715 4.388 1.00 96.62 88 ALA A CA 1
ATOM 646 C C . ALA A 1 88 ? -10.309 -1.027 5.223 1.00 96.62 88 ALA A C 1
ATOM 648 O O . ALA A 1 88 ? -10.603 -0.540 6.315 1.00 96.62 88 ALA A O 1
ATOM 649 N N . PHE A 1 89 ? -9.082 -0.924 4.703 1.00 95.94 89 PHE A N 1
ATOM 650 C CA . PHE A 1 89 ? -8.002 -0.168 5.341 1.00 95.94 89 PHE A CA 1
ATOM 651 C C . PHE A 1 89 ? -8.344 1.322 5.444 1.00 95.94 89 PHE A C 1
ATOM 653 O O . PHE A 1 89 ? -8.304 1.896 6.534 1.00 95.94 89 PHE A O 1
ATOM 660 N N . LEU A 1 90 ? -8.762 1.938 4.335 1.00 94.62 90 LEU A N 1
ATOM 661 C CA . LEU A 1 90 ? -9.170 3.344 4.323 1.00 94.62 90 LEU A CA 1
ATOM 662 C C . LEU A 1 90 ? -10.375 3.598 5.233 1.00 94.62 90 LEU A C 1
ATOM 664 O O . LEU A 1 90 ? -10.401 4.595 5.952 1.00 94.62 90 LEU A O 1
ATOM 668 N N . GLN A 1 91 ? -11.340 2.676 5.265 1.00 94.38 91 GLN A N 1
ATOM 669 C CA . GLN A 1 91 ? -12.484 2.752 6.167 1.00 94.38 91 GLN A CA 1
ATOM 670 C C . GLN A 1 91 ? -12.048 2.689 7.637 1.00 94.38 91 GLN A C 1
ATOM 672 O O . GLN A 1 91 ? -12.547 3.469 8.448 1.00 94.38 91 GLN A O 1
ATOM 677 N N . ALA A 1 92 ? -11.116 1.800 7.991 1.00 93.25 92 ALA A N 1
ATOM 678 C CA . ALA A 1 92 ? -10.584 1.715 9.349 1.00 93.25 92 ALA A CA 1
ATOM 679 C C . ALA A 1 92 ? -9.925 3.039 9.768 1.00 93.25 92 ALA A C 1
ATOM 681 O O . ALA A 1 92 ? -10.251 3.573 10.829 1.00 93.25 92 ALA A O 1
ATOM 682 N N . LEU A 1 93 ? -9.095 3.633 8.902 1.00 91.75 93 LEU A N 1
ATOM 683 C CA . LEU A 1 93 ? -8.499 4.948 9.157 1.00 91.75 93 LEU A CA 1
ATOM 684 C C . LEU A 1 93 ? -9.559 6.050 9.283 1.00 91.75 93 LEU A C 1
ATOM 686 O O . LEU A 1 93 ? -9.518 6.843 10.221 1.00 91.75 93 LEU A O 1
ATOM 690 N N . GLN A 1 94 ? -10.540 6.094 8.385 1.00 91.50 94 GLN A N 1
ATOM 691 C CA . GLN A 1 94 ? -11.563 7.138 8.385 1.00 91.50 94 GLN A CA 1
ATOM 692 C C . GLN A 1 94 ? -12.429 7.101 9.650 1.00 91.50 94 GLN A C 1
ATOM 694 O O . GLN A 1 94 ? -12.734 8.145 10.228 1.00 91.50 94 GLN A O 1
ATOM 699 N N . VAL A 1 95 ? -12.817 5.906 10.106 1.00 92.31 95 VAL A N 1
ATOM 700 C CA . VAL A 1 95 ? -13.656 5.758 11.302 1.00 92.31 95 VAL A CA 1
ATOM 701 C C . VAL A 1 95 ? -12.897 6.184 12.561 1.00 92.31 95 VAL A C 1
ATOM 703 O O . VAL A 1 95 ? -13.502 6.811 13.425 1.00 92.31 95 VAL A O 1
ATOM 706 N N . THR A 1 96 ? -11.578 5.963 12.641 1.00 89.12 96 THR A N 1
ATOM 707 C CA . THR A 1 96 ? -10.767 6.462 13.775 1.00 89.12 96 THR A CA 1
ATOM 708 C C . THR A 1 96 ? -10.695 7.994 13.854 1.00 89.12 96 THR A C 1
ATOM 710 O O . THR A 1 96 ? -10.491 8.540 14.933 1.00 89.12 96 THR A O 1
ATOM 713 N N . GLN A 1 97 ? -10.902 8.704 12.740 1.00 86.88 97 GLN A N 1
ATOM 714 C CA . GLN A 1 97 ? -10.844 10.174 12.675 1.00 86.88 97 GLN A CA 1
ATOM 715 C C . GLN A 1 97 ? -12.197 10.851 12.911 1.00 86.88 97 GLN A C 1
ATOM 717 O O . GLN A 1 97 ? -12.277 12.068 13.089 1.00 86.88 97 GLN A O 1
ATOM 722 N N . LYS A 1 98 ? -13.290 10.088 12.872 1.00 87.38 98 LYS A N 1
ATOM 723 C CA . LYS A 1 98 ? -14.642 10.629 13.000 1.00 87.38 98 LYS A CA 1
ATOM 724 C C . LYS A 1 98 ? -14.890 11.044 14.458 1.00 87.38 98 LYS A C 1
ATOM 726 O O . LYS A 1 98 ? -14.901 10.208 15.353 1.00 87.38 98 LYS A O 1
ATOM 731 N N . TYR A 1 99 ? -15.187 12.329 14.678 1.00 80.06 99 TYR A N 1
ATOM 732 C CA . TYR A 1 99 ? -15.371 12.957 16.004 1.00 80.06 99 TYR A CA 1
ATOM 733 C C . TYR A 1 99 ? -16.381 12.255 16.942 1.00 80.06 99 TYR A C 1
ATOM 735 O O . TYR A 1 99 ? -16.292 12.382 18.158 1.00 80.06 99 TYR A O 1
ATOM 743 N N . GLN A 1 100 ? -17.347 11.515 16.392 1.00 82.44 100 GLN A N 1
ATOM 744 C CA . GLN A 1 100 ? -18.370 10.764 17.138 1.00 82.44 100 GLN A CA 1
ATOM 745 C C . GLN A 1 100 ? -18.431 9.298 16.683 1.00 82.44 100 GLN A C 1
ATOM 747 O O . GLN A 1 100 ? -19.513 8.725 16.565 1.00 82.44 100 GLN A O 1
ATOM 752 N N . ALA A 1 101 ? -17.293 8.694 16.335 1.00 87.12 101 ALA A N 1
ATOM 753 C CA . ALA A 1 101 ? -17.260 7.254 16.111 1.00 87.12 101 ALA A CA 1
ATOM 754 C C . ALA A 1 101 ? -17.526 6.512 17.423 1.00 87.12 101 ALA A C 1
ATOM 756 O O . ALA A 1 101 ? -16.911 6.784 18.454 1.00 87.12 101 ALA A O 1
ATOM 757 N N . SER A 1 102 ? -18.441 5.550 17.381 1.00 92.50 102 SER A N 1
ATOM 758 C CA . SER A 1 102 ? -18.617 4.618 18.491 1.00 92.50 102 SER A CA 1
ATOM 759 C C . SER A 1 102 ? -17.481 3.592 18.500 1.00 92.50 102 SER A C 1
ATOM 761 O O . SER A 1 102 ? -17.041 3.139 17.443 1.00 92.50 102 SER A O 1
ATOM 763 N N . SER A 1 103 ? -17.057 3.134 19.683 1.00 91.31 103 SER A N 1
ATOM 764 C CA . SER A 1 103 ? -16.034 2.079 19.802 1.00 91.31 103 SER A CA 1
ATOM 765 C C . SER A 1 103 ? -16.392 0.830 18.988 1.00 91.31 103 SER A C 1
ATOM 767 O O . SER A 1 103 ? -15.526 0.195 18.395 1.00 91.31 103 SER A O 1
ATOM 769 N N . LYS A 1 104 ? -17.691 0.506 18.900 1.00 93.44 104 LYS A N 1
ATOM 770 C CA . LYS A 1 104 ? -18.203 -0.597 18.080 1.00 93.44 104 LYS A CA 1
ATOM 771 C C . LYS A 1 104 ? -17.902 -0.397 16.592 1.00 93.44 104 LYS A C 1
ATOM 773 O O . LYS A 1 104 ? -17.477 -1.347 15.942 1.00 93.44 104 LYS A O 1
ATOM 778 N N . GLU A 1 105 ? -18.126 0.799 16.047 1.00 94.75 105 GLU A N 1
ATOM 779 C CA . GLU A 1 105 ? -17.841 1.098 14.636 1.00 94.75 105 GLU A CA 1
ATOM 780 C C . GLU A 1 105 ? -16.345 0.972 14.332 1.00 94.75 105 GLU A C 1
ATOM 782 O O . GLU A 1 105 ? -15.990 0.322 13.348 1.00 94.75 105 GLU A O 1
ATOM 787 N N . VAL A 1 106 ? -15.479 1.526 15.190 1.00 94.12 106 VAL A N 1
ATOM 788 C CA . VAL A 1 106 ? -14.016 1.456 15.013 1.00 94.12 106 VAL A CA 1
ATOM 789 C C . VAL A 1 106 ? -13.548 -0.005 14.995 1.00 94.12 106 VAL A C 1
ATOM 791 O O . VAL A 1 106 ? -12.872 -0.435 14.058 1.00 94.12 106 VAL A O 1
ATOM 794 N N . LEU A 1 107 ? -13.964 -0.799 15.989 1.00 94.31 107 LEU A N 1
ATOM 795 C CA . LEU A 1 107 ? -13.575 -2.209 16.098 1.00 94.31 107 LEU A CA 1
ATOM 796 C C . LEU A 1 107 ? -14.132 -3.059 14.949 1.00 94.31 107 LEU A C 1
ATOM 798 O O . LEU A 1 107 ? -13.450 -3.958 14.460 1.00 94.31 107 LEU A O 1
ATOM 802 N N . THR A 1 108 ? -15.345 -2.757 14.477 1.00 95.81 108 THR A N 1
ATOM 803 C CA . THR A 1 108 ? -15.948 -3.453 13.327 1.00 95.81 108 THR A CA 1
ATOM 804 C C . THR A 1 108 ? -15.177 -3.163 12.039 1.00 95.81 108 THR A C 1
ATOM 806 O O . THR A 1 108 ? -14.929 -4.079 11.255 1.00 95.81 108 THR A O 1
ATOM 809 N N . ALA A 1 109 ? -14.762 -1.910 11.820 1.00 96.06 109 ALA A N 1
ATOM 810 C CA . ALA A 1 109 ? -13.970 -1.533 10.652 1.00 96.06 109 ALA A CA 1
ATOM 811 C C . ALA A 1 109 ? -12.599 -2.231 10.650 1.00 96.06 109 ALA A C 1
ATOM 813 O O . ALA A 1 109 ? -12.195 -2.791 9.631 1.00 96.06 109 ALA A O 1
ATOM 814 N N . TYR A 1 110 ? -11.932 -2.289 11.807 1.00 95.25 110 TYR A N 1
ATOM 815 C CA . TYR A 1 110 ? -10.682 -3.034 11.951 1.00 95.25 110 TYR A CA 1
ATOM 816 C C . TYR A 1 110 ? -10.864 -4.540 11.715 1.00 95.25 110 TYR A C 1
ATOM 818 O O . TYR A 1 110 ? -10.120 -5.139 10.941 1.00 95.25 110 TYR A O 1
ATOM 826 N N . GLY A 1 111 ? -11.881 -5.162 12.321 1.00 95.06 111 GLY A N 1
ATOM 827 C CA . GLY A 1 111 ? -12.168 -6.586 12.118 1.00 95.06 111 GLY A CA 1
ATOM 828 C C . GLY A 1 111 ? -12.459 -6.930 10.651 1.00 95.06 111 GLY A C 1
ATOM 829 O O . GLY A 1 111 ? -12.051 -7.986 10.160 1.00 95.06 111 GLY A O 1
ATOM 830 N N . ARG A 1 112 ? -13.103 -6.016 9.913 1.00 96.94 112 ARG A N 1
ATOM 831 C CA . ARG A 1 112 ? -13.305 -6.146 8.463 1.00 96.94 112 ARG A CA 1
ATOM 832 C C . ARG A 1 112 ? -11.979 -6.124 7.698 1.00 96.94 112 ARG A C 1
ATOM 834 O O . ARG A 1 112 ? -11.778 -6.985 6.849 1.00 96.94 112 ARG A O 1
ATOM 841 N N . LEU A 1 113 ? -11.081 -5.185 7.997 1.00 96.25 113 LEU A N 1
ATOM 842 C CA . LEU A 1 113 ? -9.741 -5.157 7.400 1.00 96.25 113 LEU A CA 1
ATOM 843 C C . LEU A 1 113 ? -8.991 -6.465 7.677 1.00 96.25 113 LEU A C 1
ATOM 845 O O . LEU A 1 113 ? -8.515 -7.110 6.747 1.00 96.25 113 LEU A O 1
ATOM 849 N N . PHE A 1 114 ? -8.939 -6.873 8.944 1.00 94.88 114 PHE A N 1
ATOM 850 C CA . PHE A 1 114 ? -8.221 -8.063 9.392 1.00 94.88 114 PHE A CA 1
ATOM 851 C C . PHE A 1 114 ? -8.715 -9.334 8.685 1.00 94.88 114 PHE A C 1
ATOM 853 O O . PHE A 1 114 ? -7.927 -10.097 8.132 1.00 94.88 114 PHE A O 1
ATOM 860 N N . SER A 1 115 ? -10.034 -9.539 8.642 1.00 94.94 115 SER A N 1
ATOM 861 C CA . SER A 1 115 ? -10.633 -10.705 7.977 1.00 94.94 115 SER A CA 1
ATOM 862 C C . SER A 1 115 ? -10.385 -10.727 6.468 1.00 94.94 115 SER A C 1
ATOM 864 O O . SER A 1 115 ? -10.089 -11.787 5.920 1.00 94.94 115 SER A O 1
ATOM 866 N N . LEU A 1 116 ? -10.464 -9.577 5.791 1.00 96.25 116 LEU A N 1
ATOM 867 C CA . LEU A 1 116 ? -10.211 -9.491 4.352 1.00 96.25 116 LEU A CA 1
ATOM 868 C C . LEU A 1 116 ? -8.736 -9.703 4.003 1.00 96.25 116 LEU A C 1
ATOM 870 O O . LEU A 1 116 ? -8.449 -10.342 2.993 1.00 96.25 116 LEU A O 1
ATOM 874 N N . LEU A 1 117 ? -7.816 -9.216 4.837 1.00 94.38 117 LEU A N 1
ATOM 875 C CA . LEU A 1 117 ? -6.380 -9.432 4.661 1.00 94.38 117 LEU A CA 1
ATOM 876 C C . LEU A 1 117 ? -6.039 -10.930 4.742 1.00 94.38 117 LEU A C 1
ATOM 878 O O . LEU A 1 117 ? -5.407 -11.470 3.833 1.00 94.38 117 LEU A O 1
ATOM 882 N N . LEU A 1 118 ? -6.564 -11.621 5.762 1.00 92.56 118 LEU A N 1
ATOM 883 C CA . LEU A 1 118 ? -6.398 -13.068 5.922 1.00 92.56 118 LEU A CA 1
ATOM 884 C C . LEU A 1 118 ? -7.060 -13.865 4.793 1.00 92.56 118 LEU A C 1
ATOM 886 O O . LEU A 1 118 ? -6.483 -14.836 4.309 1.00 92.56 118 LEU A O 1
ATOM 890 N N . ALA A 1 119 ? -8.250 -13.456 4.346 1.00 92.94 119 ALA A N 1
ATOM 891 C CA . ALA A 1 119 ? -8.933 -14.092 3.220 1.00 92.94 119 ALA A CA 1
ATOM 892 C C . ALA A 1 119 ? -8.153 -13.941 1.904 1.00 92.94 119 ALA A C 1
ATOM 894 O O . ALA A 1 119 ? -8.209 -14.823 1.049 1.00 92.94 119 ALA A O 1
ATOM 895 N N . ALA A 1 120 ? -7.403 -12.846 1.752 1.00 90.19 120 ALA A N 1
ATOM 896 C CA . ALA A 1 120 ? -6.478 -12.645 0.644 1.00 90.19 120 ALA A CA 1
ATOM 897 C C . ALA A 1 120 ? -5.154 -13.424 0.808 1.00 90.19 120 ALA A C 1
ATOM 899 O O . ALA A 1 120 ? -4.352 -13.440 -0.121 1.00 90.19 120 ALA A O 1
ATOM 900 N N . GLY A 1 121 ? -4.933 -14.083 1.952 1.00 91.50 121 GLY A N 1
ATOM 901 C CA . GLY A 1 121 ? -3.733 -14.872 2.240 1.00 91.50 121 GLY A CA 1
ATOM 902 C C . GLY A 1 121 ? -2.549 -14.058 2.763 1.00 91.50 121 GLY A C 1
ATOM 903 O O . GLY A 1 121 ? -1.426 -14.553 2.722 1.00 91.50 121 GLY A O 1
ATOM 904 N N . TYR A 1 122 ? -2.783 -12.834 3.243 1.00 92.12 122 TYR A N 1
ATOM 90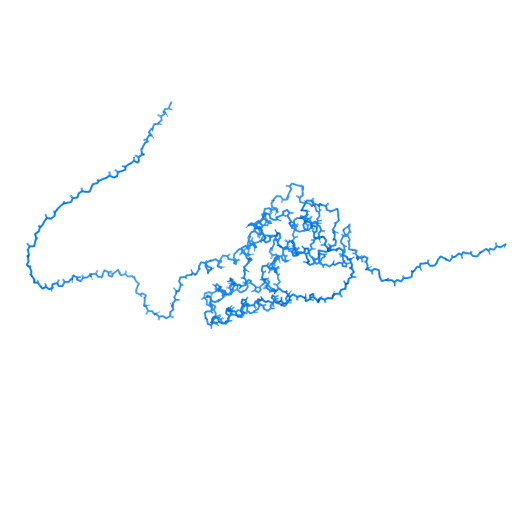5 C CA . TYR A 1 122 ? -1.744 -11.959 3.785 1.00 92.12 122 TYR A CA 1
ATOM 906 C C . TYR A 1 122 ? -1.875 -11.833 5.304 1.00 92.12 122 TYR A C 1
ATOM 908 O O . TYR A 1 122 ? -2.970 -11.802 5.863 1.00 92.12 122 TYR A O 1
ATOM 916 N N . ASP A 1 123 ? -0.735 -11.729 5.971 1.00 89.25 123 ASP A N 1
ATOM 917 C CA . ASP A 1 123 ? -0.579 -11.469 7.405 1.00 89.25 123 ASP A CA 1
ATOM 918 C C . ASP A 1 123 ? -0.083 -10.039 7.689 1.00 89.25 123 ASP A C 1
ATOM 920 O O . ASP A 1 123 ? -0.027 -9.600 8.835 1.00 89.25 123 ASP A O 1
ATOM 924 N N . SER A 1 124 ? 0.245 -9.288 6.640 1.00 91.81 124 SER A N 1
ATOM 925 C CA . SER A 1 124 ? 0.825 -7.953 6.711 1.00 91.81 124 SER A CA 1
ATOM 926 C C . SER A 1 124 ? 0.194 -7.052 5.653 1.00 91.81 124 SER A C 1
ATOM 928 O O . SER A 1 124 ? 0.160 -7.370 4.462 1.00 91.81 124 SER A O 1
ATOM 930 N N . TRP A 1 125 ? -0.317 -5.898 6.095 1.00 94.31 125 TRP A N 1
ATOM 931 C CA . TRP A 1 125 ? -0.834 -4.862 5.198 1.00 94.31 125 TRP A CA 1
ATOM 932 C C . TRP A 1 125 ? 0.255 -4.351 4.249 1.00 94.31 125 TRP A C 1
ATOM 934 O O . TRP A 1 125 ? -0.002 -4.185 3.060 1.00 94.31 125 TRP A O 1
ATOM 944 N N . ALA A 1 126 ? 1.473 -4.147 4.757 1.00 94.00 126 ALA A N 1
ATOM 945 C CA . ALA A 1 126 ? 2.597 -3.686 3.952 1.00 94.00 126 ALA A CA 1
ATOM 946 C C . ALA A 1 126 ? 2.940 -4.688 2.839 1.00 94.00 126 ALA A C 1
ATOM 948 O O . ALA A 1 126 ? 3.159 -4.281 1.701 1.00 94.00 126 ALA A O 1
ATOM 949 N N . ASP A 1 127 ? 2.909 -5.992 3.129 1.00 93.50 127 ASP A N 1
ATOM 950 C CA . ASP A 1 127 ? 3.142 -7.028 2.119 1.00 93.50 127 ASP A CA 1
ATOM 951 C C . ASP A 1 127 ? 2.044 -7.066 1.063 1.00 93.50 127 ASP A C 1
ATOM 953 O O . ASP A 1 127 ? 2.352 -7.118 -0.127 1.00 93.50 127 ASP A O 1
ATOM 957 N N . TYR A 1 128 ? 0.777 -6.978 1.481 1.00 95.19 128 TYR A N 1
ATOM 958 C CA . TYR A 1 128 ? -0.343 -6.845 0.551 1.00 95.19 128 TYR A CA 1
ATOM 959 C C . TYR A 1 128 ? -0.163 -5.621 -0.359 1.00 95.19 128 TYR A C 1
ATOM 961 O O . TYR A 1 128 ? -0.336 -5.720 -1.574 1.00 95.19 128 TYR A O 1
ATOM 969 N N . LEU A 1 129 ? 0.221 -4.477 0.215 1.00 96.12 129 LEU A N 1
ATOM 970 C CA . LEU A 1 129 ? 0.421 -3.227 -0.510 1.00 96.12 129 LEU A CA 1
ATOM 971 C C . LEU A 1 129 ? 1.546 -3.341 -1.545 1.00 96.12 129 LEU A C 1
ATOM 973 O O . LEU A 1 129 ? 1.347 -2.985 -2.705 1.00 96.12 129 LEU A O 1
ATOM 977 N N . LEU A 1 130 ? 2.703 -3.877 -1.148 1.00 95.88 130 LEU A N 1
ATOM 978 C CA . LEU A 1 130 ? 3.838 -4.126 -2.041 1.00 95.88 130 LEU A CA 1
ATOM 979 C C . LEU A 1 130 ? 3.447 -5.057 -3.192 1.00 95.88 130 LEU A C 1
ATOM 981 O O . LEU A 1 130 ? 3.808 -4.820 -4.343 1.00 95.88 130 LEU A O 1
ATOM 985 N N . ASP A 1 131 ? 2.657 -6.085 -2.902 1.00 94.62 131 ASP A N 1
ATOM 986 C CA . ASP A 1 131 ? 2.154 -7.008 -3.910 1.00 94.62 131 ASP A CA 1
ATOM 987 C C . ASP A 1 131 ? 1.199 -6.342 -4.904 1.00 94.62 131 ASP A C 1
ATOM 989 O O . ASP A 1 131 ? 1.240 -6.665 -6.093 1.00 94.62 131 ASP A O 1
ATOM 993 N N . GLN A 1 132 ? 0.356 -5.412 -4.4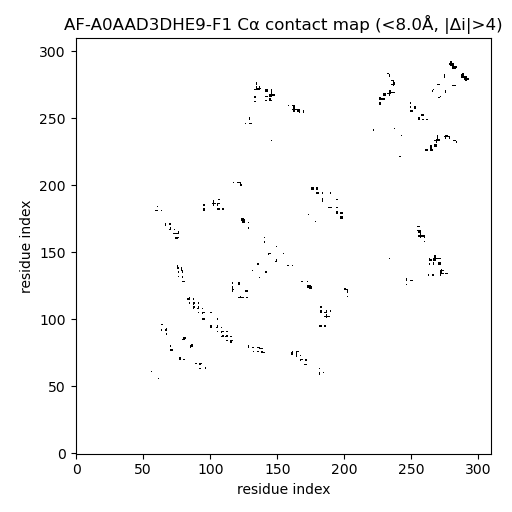46 1.00 95.12 132 GLN A N 1
ATOM 994 C CA . GLN A 1 132 ? -0.508 -4.614 -5.319 1.00 95.12 132 GLN A CA 1
ATOM 995 C C . GLN A 1 132 ? 0.290 -3.619 -6.167 1.00 95.12 132 GLN A C 1
ATOM 997 O O . GLN A 1 132 ? -0.046 -3.427 -7.339 1.00 95.12 132 GLN A O 1
ATOM 1002 N N . ILE A 1 133 ? 1.359 -3.031 -5.614 1.00 96.06 133 ILE A N 1
ATOM 1003 C CA . ILE A 1 133 ? 2.315 -2.224 -6.382 1.00 96.06 133 ILE A CA 1
ATOM 1004 C C . ILE A 1 133 ? 2.884 -3.097 -7.495 1.00 96.06 133 ILE A C 1
ATOM 1006 O O . ILE A 1 133 ? 2.637 -2.796 -8.651 1.00 96.06 133 ILE A O 1
ATOM 1010 N N . LEU A 1 134 ? 3.516 -4.231 -7.177 1.00 95.00 134 LEU A N 1
ATOM 1011 C CA . LEU A 1 134 ? 4.092 -5.147 -8.172 1.00 95.00 134 LEU A CA 1
ATOM 1012 C C . LEU A 1 134 ? 3.053 -5.728 -9.143 1.00 95.00 134 LEU A C 1
ATOM 1014 O O . LEU A 1 134 ? 3.377 -6.071 -10.278 1.00 95.00 134 LEU A O 1
ATOM 1018 N N . LEU A 1 135 ? 1.788 -5.853 -8.743 1.00 93.12 135 LEU A N 1
ATOM 1019 C CA . LEU A 1 135 ? 0.731 -6.257 -9.663 1.00 93.12 135 LEU A CA 1
ATOM 1020 C C . LEU A 1 135 ? 0.478 -5.177 -10.723 1.00 93.12 135 LEU A C 1
ATOM 1022 O O . LEU A 1 135 ? 0.160 -5.518 -11.857 1.00 93.12 135 LEU A O 1
ATOM 1026 N N . GLY A 1 136 ? 0.608 -3.889 -10.394 1.00 90.94 136 GLY A N 1
ATOM 1027 C CA . GLY A 1 136 ? 0.492 -2.793 -11.360 1.00 90.94 136 GLY A CA 1
ATOM 1028 C C . GLY A 1 136 ? -0.873 -2.725 -12.055 1.00 90.94 136 GLY A C 1
ATOM 1029 O O . GLY A 1 136 ? -0.961 -2.365 -13.232 1.00 90.94 136 GLY A O 1
ATOM 1030 N N . ARG A 1 137 ? -1.954 -3.119 -11.366 1.00 88.75 137 ARG A N 1
ATOM 1031 C CA . ARG A 1 137 ? -3.298 -3.162 -11.958 1.00 88.75 137 ARG A CA 1
ATOM 1032 C C . ARG A 1 137 ? -3.753 -1.758 -12.365 1.00 88.75 137 ARG A C 1
ATOM 1034 O O . ARG A 1 137 ? -3.709 -0.830 -11.561 1.00 88.75 137 ARG A O 1
ATOM 1041 N N . ASP A 1 138 ? -4.212 -1.623 -13.609 1.00 86.25 138 ASP A N 1
ATOM 1042 C CA . ASP A 1 138 ? -4.709 -0.364 -14.185 1.00 86.25 138 ASP A CA 1
ATOM 1043 C C . ASP A 1 138 ? -3.705 0.806 -14.099 1.00 86.25 138 ASP A C 1
ATOM 1045 O O . ASP A 1 138 ? -4.090 1.973 -14.130 1.00 86.25 138 ASP A O 1
ATOM 1049 N N . ASN A 1 139 ? -2.406 0.499 -14.021 1.00 92.25 139 ASN A N 1
ATOM 1050 C CA . ASN A 1 139 ? -1.349 1.484 -13.830 1.00 92.25 139 ASN A CA 1
ATOM 1051 C C . ASN A 1 139 ? -0.735 1.922 -15.177 1.00 92.25 139 ASN A C 1
ATOM 1053 O O . ASN A 1 139 ? -0.257 1.102 -15.968 1.00 92.25 139 ASN A O 1
ATOM 1057 N N . SER A 1 140 ? -0.746 3.231 -15.448 1.00 91.44 140 SER A N 1
ATOM 1058 C CA . SER A 1 140 ? -0.216 3.810 -16.692 1.00 91.44 140 SER A CA 1
ATOM 1059 C C . SER A 1 140 ? 1.307 3.699 -16.805 1.00 91.44 140 SER A C 1
ATOM 1061 O O . SER A 1 140 ? 1.810 3.429 -17.896 1.00 91.44 140 SER A O 1
ATOM 1063 N N . PHE A 1 141 ? 2.034 3.835 -15.693 1.00 94.12 141 PHE A N 1
ATOM 1064 C CA . PHE A 1 141 ? 3.479 3.621 -15.630 1.00 94.12 141 PHE A CA 1
ATOM 1065 C C . PHE A 1 141 ? 3.843 2.160 -15.886 1.00 94.12 141 PHE A C 1
ATOM 1067 O O . PHE A 1 141 ? 4.710 1.901 -16.714 1.00 94.12 141 PHE A O 1
ATOM 1074 N N . ALA A 1 142 ? 3.136 1.208 -15.272 1.00 92.75 142 ALA A N 1
ATOM 1075 C CA . ALA A 1 142 ? 3.384 -0.217 -15.494 1.00 92.75 142 ALA A CA 1
ATOM 1076 C C . ALA A 1 142 ? 3.211 -0.603 -16.974 1.00 92.75 142 ALA A C 1
ATOM 1078 O O . ALA A 1 142 ? 4.034 -1.328 -17.536 1.00 92.75 142 ALA A O 1
ATOM 1079 N N . ARG A 1 143 ? 2.193 -0.040 -17.644 1.00 90.69 143 ARG A N 1
ATOM 1080 C CA . ARG A 1 143 ? 1.991 -0.209 -19.091 1.00 90.69 143 ARG A CA 1
ATOM 1081 C C . ARG A 1 143 ? 3.122 0.411 -19.915 1.00 90.69 143 ARG A C 1
ATOM 1083 O O . ARG A 1 143 ? 3.614 -0.237 -20.834 1.00 90.69 143 ARG A O 1
ATOM 1090 N N . ALA A 1 144 ? 3.532 1.640 -19.600 1.00 89.44 144 ALA A N 1
ATOM 1091 C CA . ALA A 1 144 ? 4.603 2.329 -20.320 1.00 89.44 144 ALA A CA 1
ATOM 1092 C C . ALA A 1 144 ? 5.964 1.626 -20.154 1.00 89.44 144 ALA A C 1
ATOM 1094 O O . ALA A 1 144 ? 6.704 1.496 -21.130 1.00 89.44 144 ALA A O 1
ATOM 1095 N N . ALA A 1 145 ? 6.259 1.127 -18.949 1.00 89.69 145 ALA A N 1
ATOM 1096 C CA . ALA A 1 145 ? 7.455 0.350 -18.633 1.00 89.69 145 ALA A CA 1
ATOM 1097 C C . ALA A 1 145 ? 7.479 -0.990 -19.376 1.00 89.69 145 ALA A C 1
ATOM 1099 O O . ALA A 1 145 ? 8.468 -1.314 -20.028 1.00 89.69 145 ALA A O 1
ATOM 1100 N N . ALA A 1 146 ? 6.364 -1.727 -19.368 1.00 88.50 146 ALA A N 1
ATOM 1101 C CA . ALA A 1 146 ? 6.241 -2.986 -20.103 1.00 88.50 146 ALA A CA 1
ATOM 1102 C C . ALA A 1 146 ? 6.406 -2.818 -21.627 1.00 88.50 146 ALA A C 1
ATOM 1104 O O . ALA A 1 146 ? 6.824 -3.747 -22.310 1.00 88.50 146 ALA A O 1
ATOM 1105 N N . GLN A 1 147 ? 6.086 -1.638 -22.166 1.00 85.19 147 GLN A N 1
ATOM 1106 C CA . GLN A 1 147 ? 6.240 -1.305 -23.586 1.00 85.19 147 GLN A CA 1
ATOM 1107 C C . GLN A 1 147 ? 7.610 -0.696 -23.933 1.00 85.19 147 GLN A C 1
ATOM 1109 O O . GLN A 1 147 ? 7.869 -0.437 -25.106 1.00 85.19 147 GLN A O 1
ATOM 1114 N N . GLY A 1 148 ? 8.466 -0.416 -22.943 1.00 83.00 148 GLY A N 1
ATOM 1115 C CA . GLY A 1 148 ? 9.740 0.282 -23.152 1.00 83.00 148 GLY A CA 1
ATOM 1116 C C . GLY A 1 148 ? 9.589 1.740 -23.616 1.00 83.00 148 GLY A C 1
ATOM 1117 O O . GLY A 1 148 ? 10.519 2.312 -24.177 1.00 83.00 148 GLY A O 1
ATOM 1118 N N . SER A 1 149 ? 8.421 2.362 -23.406 1.00 78.56 149 SER A N 1
ATOM 1119 C CA . SER A 1 149 ? 8.089 3.694 -23.943 1.00 78.56 149 SER A CA 1
ATOM 1120 C C . SER A 1 149 ? 8.593 4.864 -23.079 1.00 78.56 149 SER A C 1
ATOM 1122 O O . SER A 1 149 ? 8.372 6.024 -23.433 1.00 78.56 149 SER A O 1
ATOM 1124 N N . LEU A 1 150 ? 9.238 4.594 -21.940 1.00 77.50 150 LEU A N 1
ATOM 1125 C CA . LEU A 1 150 ? 9.666 5.613 -20.968 1.00 77.50 150 LEU A CA 1
ATOM 1126 C C . LEU A 1 150 ? 10.951 6.362 -21.378 1.00 77.50 150 LEU A C 1
ATOM 1128 O O . LEU A 1 150 ? 11.179 7.478 -20.915 1.00 77.50 150 LEU A O 1
ATOM 1132 N N . GLU A 1 151 ? 11.744 5.794 -22.289 1.00 61.09 151 GLU A N 1
ATOM 1133 C CA . GLU A 1 151 ? 13.089 6.268 -22.660 1.00 61.09 151 GLU A CA 1
ATOM 1134 C C . GLU A 1 151 ? 13.090 7.499 -23.591 1.00 61.09 151 GLU A C 1
ATOM 1136 O O . GLU A 1 151 ? 14.096 8.196 -23.715 1.00 61.09 151 GLU A O 1
ATOM 1141 N N . ALA A 1 152 ? 11.967 7.821 -24.240 1.00 55.12 152 ALA A N 1
ATOM 1142 C CA . ALA A 1 152 ? 11.895 8.884 -25.247 1.00 55.12 152 ALA A CA 1
ATOM 1143 C C . ALA A 1 152 ? 11.667 10.285 -24.642 1.00 55.12 152 ALA A C 1
ATOM 1145 O O . ALA A 1 152 ? 10.779 11.004 -25.089 1.00 55.12 152 ALA A O 1
ATOM 1146 N N . GLY A 1 153 ? 12.412 10.669 -23.595 1.00 55.00 153 GLY A N 1
ATOM 1147 C CA . GLY A 1 153 ? 12.473 12.033 -23.022 1.00 55.00 153 GLY A CA 1
ATOM 1148 C C . GLY A 1 153 ? 11.178 12.622 -22.423 1.00 55.00 153 GLY A C 1
ATOM 1149 O O . GLY A 1 153 ? 11.241 13.544 -21.613 1.00 55.00 153 GLY A O 1
ATOM 1150 N N . GLY A 1 154 ? 10.005 12.082 -22.760 1.00 61.97 154 GLY A N 1
ATOM 1151 C CA . GLY A 1 154 ? 8.680 12.516 -22.314 1.00 61.97 154 GLY A CA 1
ATOM 1152 C C . GLY A 1 154 ? 8.204 11.864 -21.014 1.00 61.97 154 GLY A C 1
ATOM 1153 O O . GLY A 1 154 ? 7.141 12.217 -20.512 1.00 61.97 154 GLY A O 1
ATOM 1154 N N . GLY A 1 155 ? 8.982 10.936 -20.445 1.00 74.62 155 GLY A N 1
ATOM 1155 C CA . GLY A 1 155 ? 8.636 10.219 -19.215 1.00 74.62 155 GLY A CA 1
ATOM 1156 C C . GLY A 1 155 ? 8.830 11.022 -17.924 1.00 74.62 155 GLY A C 1
ATOM 1157 O O . GLY A 1 155 ? 8.289 10.640 -16.892 1.00 74.62 155 GLY A O 1
ATOM 1158 N N . ALA A 1 156 ? 9.554 12.147 -17.949 1.00 81.75 156 ALA A N 1
ATOM 1159 C CA . ALA A 1 156 ? 9.972 12.847 -16.728 1.00 81.75 156 ALA A CA 1
ATOM 1160 C C . ALA A 1 156 ? 8.819 13.257 -15.776 1.00 81.75 156 ALA A C 1
ATOM 1162 O O . ALA A 1 156 ? 8.965 13.054 -14.567 1.00 81.75 156 ALA A O 1
ATOM 1163 N N . PRO A 1 157 ? 7.664 13.779 -16.247 1.00 90.06 157 PRO A N 1
ATOM 1164 C CA . PRO A 1 157 ? 6.538 14.081 -15.359 1.00 90.06 157 PRO A CA 1
ATOM 1165 C C . PRO A 1 157 ? 5.909 12.825 -14.748 1.00 90.06 157 PRO A C 1
ATOM 1167 O O . PRO A 1 157 ? 5.562 12.826 -13.569 1.00 90.06 157 PRO A O 1
ATOM 1170 N N . LEU A 1 158 ? 5.800 11.746 -15.532 1.00 91.62 158 LEU A N 1
ATOM 1171 C CA . LEU A 1 158 ? 5.256 10.470 -15.070 1.00 91.62 158 LEU A CA 1
ATOM 1172 C C . LEU A 1 158 ? 6.173 9.842 -14.018 1.00 91.62 158 LEU A C 1
ATOM 1174 O O . LEU A 1 158 ? 5.695 9.457 -12.961 1.00 91.62 158 LEU A O 1
ATOM 1178 N N . LEU A 1 159 ? 7.486 9.810 -14.257 1.00 92.69 159 LEU A N 1
ATOM 1179 C CA . LEU A 1 159 ? 8.464 9.280 -13.301 1.00 92.69 159 LEU A CA 1
ATOM 1180 C C . LEU A 1 159 ? 8.452 10.060 -11.979 1.00 92.69 159 LEU A C 1
ATOM 1182 O O . LEU A 1 159 ? 8.539 9.457 -10.913 1.00 92.69 159 LEU A O 1
ATOM 1186 N N . ARG A 1 160 ? 8.271 11.388 -12.025 1.00 93.62 160 ARG A N 1
ATOM 1187 C CA . ARG A 1 160 ? 8.118 12.207 -10.813 1.00 93.62 160 ARG A CA 1
ATOM 1188 C C . ARG A 1 160 ? 6.836 11.873 -10.048 1.00 93.62 160 ARG A C 1
ATOM 1190 O O . ARG A 1 160 ? 6.882 11.778 -8.827 1.00 93.62 160 ARG A O 1
ATOM 1197 N N . ALA A 1 161 ? 5.717 11.690 -10.751 1.00 95.50 161 ALA A N 1
ATOM 1198 C CA . ALA A 1 161 ? 4.454 11.288 -10.133 1.00 95.50 161 ALA A CA 1
ATOM 1199 C C . ALA A 1 161 ? 4.555 9.893 -9.493 1.00 95.50 161 ALA A C 1
ATOM 1201 O O . ALA A 1 161 ? 4.107 9.701 -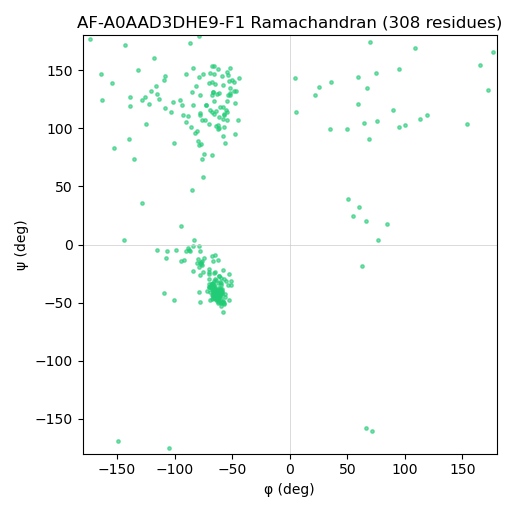8.372 1.00 95.50 161 ALA A O 1
ATOM 1202 N N . VAL A 1 162 ? 5.210 8.946 -10.172 1.00 96.44 162 VAL A N 1
ATOM 1203 C CA . VAL A 1 162 ? 5.477 7.594 -9.655 1.00 96.44 162 VAL A CA 1
ATOM 1204 C C . VAL A 1 162 ? 6.361 7.662 -8.409 1.00 96.44 162 VAL A C 1
ATOM 1206 O O . VAL A 1 162 ? 6.026 7.034 -7.415 1.00 96.44 162 VAL A O 1
ATOM 1209 N N . SER A 1 163 ? 7.447 8.442 -8.429 1.00 96.44 163 SER A N 1
ATOM 1210 C CA . SER A 1 163 ? 8.315 8.620 -7.257 1.00 96.44 163 SER A CA 1
ATOM 1211 C C . SER A 1 163 ? 7.538 9.157 -6.056 1.00 96.44 163 SER A C 1
ATOM 1213 O O . SER A 1 163 ? 7.623 8.584 -4.976 1.00 96.44 163 SER A O 1
ATOM 1215 N N . TYR A 1 164 ? 6.757 10.223 -6.259 1.00 96.94 164 TYR A N 1
ATOM 1216 C CA . TYR A 1 164 ? 5.928 10.813 -5.209 1.00 96.94 164 TYR A CA 1
ATOM 1217 C C . TYR A 1 164 ? 4.933 9.799 -4.634 1.00 96.94 164 TYR A C 1
ATOM 1219 O O . TYR A 1 164 ? 4.856 9.625 -3.421 1.00 96.94 164 TYR A O 1
ATOM 1227 N N . ASP A 1 165 ? 4.203 9.097 -5.500 1.00 97.50 165 ASP A N 1
ATOM 1228 C CA . ASP A 1 165 ? 3.233 8.092 -5.077 1.00 97.50 165 ASP A CA 1
ATOM 1229 C C . ASP A 1 165 ? 3.877 6.963 -4.271 1.00 97.50 165 ASP A C 1
ATOM 1231 O O . ASP A 1 165 ? 3.284 6.489 -3.308 1.00 97.50 165 ASP A O 1
ATOM 1235 N N . LEU A 1 166 ? 5.075 6.518 -4.654 1.00 97.62 166 LEU A N 1
ATOM 1236 C CA . LEU A 1 166 ? 5.783 5.458 -3.941 1.00 97.62 166 LEU A CA 1
ATOM 1237 C C . LEU A 1 166 ? 6.177 5.893 -2.527 1.00 97.62 166 LEU A C 1
ATOM 1239 O O . LEU A 1 166 ? 5.979 5.117 -1.595 1.00 97.62 166 LEU A O 1
ATOM 1243 N N . ASP A 1 167 ? 6.650 7.126 -2.351 1.00 96.75 167 ASP A N 1
ATOM 1244 C CA . ASP A 1 167 ? 6.932 7.676 -1.020 1.00 96.75 167 ASP A CA 1
ATOM 1245 C C . ASP A 1 167 ? 5.648 7.794 -0.180 1.00 96.75 167 ASP A C 1
ATOM 1247 O O . ASP A 1 167 ? 5.618 7.418 0.991 1.00 96.75 167 ASP A O 1
ATOM 1251 N N . VAL A 1 168 ? 4.537 8.223 -0.788 1.00 96.25 168 VAL A N 1
ATOM 1252 C CA . VAL A 1 168 ? 3.228 8.258 -0.117 1.00 96.25 168 VAL A CA 1
ATOM 1253 C C . VAL A 1 168 ? 2.762 6.855 0.288 1.00 96.25 168 VAL A C 1
ATOM 1255 O O . VAL A 1 168 ? 2.266 6.655 1.398 1.00 96.25 168 VAL A O 1
ATOM 1258 N N . LEU A 1 169 ? 2.927 5.858 -0.582 1.00 96.94 169 LEU A N 1
ATOM 1259 C CA . LEU A 1 169 ? 2.583 4.469 -0.278 1.00 96.94 169 LEU A CA 1
ATOM 1260 C C . LEU A 1 169 ? 3.466 3.889 0.827 1.00 96.94 169 LEU A C 1
ATOM 1262 O O . LEU A 1 169 ? 2.958 3.136 1.654 1.00 96.94 169 LEU A O 1
ATOM 1266 N N . GLN A 1 170 ? 4.740 4.276 0.891 1.00 96.06 170 GLN A N 1
ATOM 1267 C CA . GLN A 1 170 ? 5.627 3.924 1.997 1.00 96.06 170 GLN A CA 1
ATOM 1268 C C . GLN A 1 170 ? 5.112 4.494 3.324 1.00 96.06 170 GLN A C 1
ATOM 1270 O O . GLN A 1 170 ? 5.121 3.804 4.342 1.00 96.06 170 GLN A O 1
ATOM 1275 N N . GLU A 1 171 ? 4.601 5.729 3.329 1.00 93.94 171 GLU A N 1
ATOM 1276 C CA . GLU A 1 171 ? 3.979 6.306 4.525 1.00 93.94 171 GLU A CA 1
ATOM 1277 C C . GLU A 1 171 ? 2.681 5.593 4.934 1.00 93.94 171 GLU A C 1
ATOM 1279 O O . GLU A 1 171 ? 2.386 5.490 6.129 1.00 93.94 171 GLU A O 1
ATOM 1284 N N . LEU A 1 172 ? 1.920 5.093 3.956 1.00 94.38 172 LEU A N 1
ATOM 1285 C CA . LEU A 1 172 ? 0.693 4.319 4.163 1.00 94.38 172 LEU A CA 1
ATOM 1286 C C . LEU A 1 172 ? 0.954 2.846 4.515 1.00 94.38 172 LEU A C 1
ATOM 1288 O O . LEU A 1 172 ? 0.028 2.163 4.963 1.00 94.38 172 LEU A O 1
ATOM 1292 N N . ALA A 1 173 ? 2.182 2.348 4.348 1.00 94.12 173 ALA A N 1
ATOM 1293 C CA . ALA A 1 173 ? 2.599 0.979 4.653 1.00 94.12 173 ALA A CA 1
ATOM 1294 C C . ALA A 1 173 ? 2.762 0.753 6.170 1.00 94.12 173 ALA A C 1
ATOM 1296 O O . ALA A 1 173 ? 3.828 0.399 6.673 1.00 94.12 173 ALA A O 1
ATOM 1297 N N . LEU A 1 174 ? 1.681 0.976 6.920 1.00 92.38 174 LEU A N 1
ATOM 1298 C CA . LEU A 1 174 ? 1.643 0.775 8.362 1.00 92.38 174 LEU A CA 1
ATOM 1299 C C . LEU A 1 174 ? 1.756 -0.711 8.718 1.00 92.38 174 LEU A C 1
ATOM 1301 O O . LEU A 1 174 ? 1.114 -1.573 8.117 1.00 92.38 174 LEU A O 1
ATOM 1305 N N . SER A 1 175 ? 2.514 -1.003 9.770 1.00 91.69 175 SER A N 1
ATOM 1306 C CA . SER A 1 175 ? 2.485 -2.322 10.400 1.00 91.69 175 SER A CA 1
ATOM 1307 C C . SER A 1 175 ? 1.135 -2.570 11.076 1.00 91.69 175 SER A C 1
ATOM 1309 O O . SER A 1 175 ? 0.476 -1.643 11.555 1.00 91.69 175 SER A O 1
ATOM 1311 N N . MET A 1 176 ? 0.749 -3.840 11.201 1.00 90.75 176 MET A N 1
ATOM 1312 C CA . MET A 1 176 ? -0.479 -4.215 11.911 1.00 90.75 176 MET A CA 1
ATOM 1313 C C . MET A 1 176 ? -0.476 -3.760 13.378 1.00 90.75 176 MET A C 1
ATOM 1315 O O . MET A 1 176 ? -1.527 -3.401 13.903 1.00 90.75 176 MET A O 1
ATOM 1319 N N . ASN A 1 177 ? 0.708 -3.653 13.992 1.00 91.38 177 ASN A N 1
ATOM 1320 C CA . ASN A 1 177 ? 0.906 -3.062 15.318 1.00 91.38 177 ASN A CA 1
ATOM 1321 C C . ASN A 1 177 ? 0.487 -1.593 15.369 1.00 91.38 177 ASN A C 1
ATOM 1323 O O . ASN A 1 177 ? -0.285 -1.204 16.241 1.00 91.38 177 ASN A O 1
ATOM 1327 N N . GLN A 1 178 ? 0.956 -0.791 14.411 1.00 91.75 178 GLN A N 1
ATOM 1328 C CA . GLN A 1 178 ? 0.603 0.625 14.333 1.00 91.75 178 GLN A CA 1
ATOM 1329 C C . GLN A 1 178 ? -0.896 0.797 14.099 1.00 91.75 178 GLN A C 1
ATOM 1331 O O . GLN A 1 178 ? -1.524 1.608 14.766 1.00 91.75 178 GLN A O 1
ATOM 1336 N N . ILE A 1 179 ? -1.496 0.010 13.202 1.00 91.38 179 ILE A N 1
ATOM 1337 C CA . ILE A 1 179 ? -2.941 0.085 12.944 1.00 91.38 179 ILE A CA 1
ATOM 1338 C C . ILE A 1 179 ? -3.737 -0.293 14.205 1.00 91.38 179 ILE A C 1
ATOM 1340 O O . ILE A 1 179 ? -4.698 0.393 14.550 1.00 91.38 179 ILE A O 1
ATOM 1344 N N . ALA A 1 180 ? -3.334 -1.348 14.920 1.00 91.50 180 ALA A N 1
ATOM 1345 C CA . ALA A 1 180 ? -3.987 -1.763 16.161 1.00 91.50 180 ALA A CA 1
ATOM 1346 C C . ALA A 1 180 ? -3.855 -0.709 17.274 1.00 91.50 180 ALA A C 1
ATOM 1348 O O . ALA A 1 180 ? -4.823 -0.464 17.989 1.00 91.50 180 ALA A O 1
ATOM 1349 N N . GLU A 1 181 ? -2.699 -0.050 17.398 1.00 90.69 181 GLU A N 1
ATOM 1350 C CA . GLU A 1 181 ? -2.483 1.056 18.342 1.00 90.69 181 GLU A CA 1
ATOM 1351 C C . GLU A 1 181 ? -3.407 2.244 18.040 1.00 90.69 181 GLU A C 1
ATOM 1353 O O . GLU A 1 181 ? -4.068 2.754 18.942 1.00 90.69 181 GLU A O 1
ATOM 1358 N N . LEU A 1 182 ? -3.552 2.619 16.764 1.00 89.94 182 LEU A N 1
ATOM 1359 C CA . LEU A 1 182 ? -4.476 3.678 16.342 1.00 89.94 182 LEU A CA 1
ATOM 1360 C C . LEU A 1 182 ? -5.933 3.364 16.692 1.00 89.94 182 LEU A C 1
ATOM 1362 O O . LEU A 1 182 ? -6.692 4.241 17.108 1.00 89.94 182 LEU A O 1
ATOM 1366 N N . VAL A 1 183 ? -6.329 2.104 16.530 1.00 90.75 183 VAL A N 1
ATOM 1367 C CA . VAL A 1 183 ? -7.673 1.646 16.881 1.00 90.75 183 VAL A CA 1
ATOM 1368 C C . VAL A 1 183 ? -7.865 1.594 18.394 1.00 90.75 183 VAL A C 1
ATOM 1370 O O . VAL A 1 183 ? -8.925 1.997 18.865 1.00 90.75 183 VAL A O 1
ATOM 1373 N N . ALA A 1 184 ? -6.866 1.151 19.159 1.00 90.12 184 ALA A N 1
ATOM 1374 C CA . ALA A 1 184 ? -6.924 1.130 20.620 1.00 90.12 184 ALA A CA 1
ATOM 1375 C C . ALA A 1 184 ? -7.036 2.548 21.208 1.00 90.12 184 ALA A C 1
ATOM 1377 O O . ALA A 1 184 ? -7.816 2.762 22.138 1.00 90.12 184 ALA A O 1
ATOM 1378 N N . ASP A 1 185 ? -6.328 3.522 20.625 1.00 88.75 185 ASP A N 1
ATOM 1379 C CA . ASP A 1 185 ? -6.434 4.940 20.984 1.00 88.75 185 ASP A CA 1
ATOM 1380 C C . ASP A 1 185 ? -7.844 5.495 20.700 1.00 88.75 185 ASP A C 1
ATOM 1382 O O . ASP A 1 185 ? -8.412 6.209 21.530 1.00 88.75 185 ASP A O 1
ATOM 1386 N N . ALA A 1 186 ? -8.438 5.143 19.554 1.00 88.31 186 ALA A N 1
ATOM 1387 C CA . ALA A 1 186 ? -9.778 5.593 19.165 1.00 88.31 186 ALA A CA 1
ATOM 1388 C C . ALA A 1 186 ? -10.921 4.837 19.874 1.00 88.31 186 ALA A C 1
ATOM 1390 O O . ALA A 1 186 ? -12.016 5.377 20.041 1.00 88.31 186 ALA A O 1
ATOM 1391 N N . ALA A 1 187 ? -10.690 3.592 20.301 1.00 89.00 187 ALA A N 1
ATOM 1392 C CA . ALA A 1 187 ? -11.670 2.724 20.949 1.00 89.00 187 ALA A CA 1
ATOM 1393 C C . ALA A 1 187 ? -11.083 2.011 22.187 1.00 89.00 187 ALA A C 1
ATOM 1395 O O . ALA A 1 187 ? -10.923 0.786 22.184 1.00 89.00 187 ALA A O 1
ATOM 1396 N N . PRO A 1 188 ? -10.871 2.729 23.310 1.00 83.94 188 PRO A N 1
ATOM 1397 C CA . PRO A 1 188 ? -10.228 2.174 24.509 1.00 83.94 188 PRO A CA 1
ATOM 1398 C C . PRO A 1 188 ? -10.991 1.014 25.173 1.00 83.94 188 PRO A C 1
ATOM 1400 O O . PRO A 1 188 ? -10.455 0.317 26.032 1.00 83.94 188 PRO A O 1
ATOM 1403 N N . ALA A 1 189 ? -12.252 0.796 24.790 1.00 82.94 189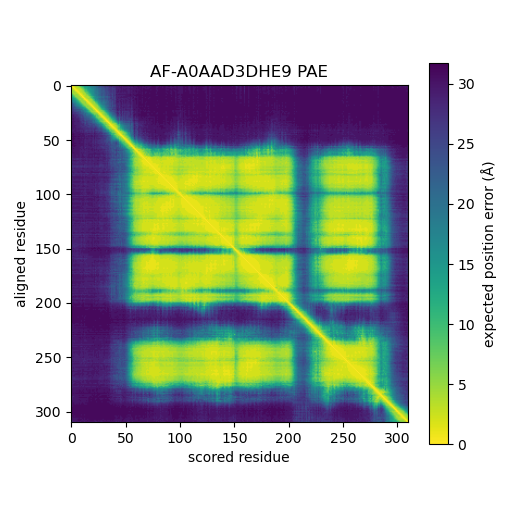 ALA A N 1
ATOM 1404 C CA . ALA A 1 189 ? -13.130 -0.233 25.345 1.00 82.94 189 ALA A CA 1
ATOM 1405 C C . ALA A 1 189 ? -12.685 -1.677 25.039 1.00 82.94 189 ALA A C 1
ATOM 1407 O O . ALA A 1 189 ? -13.196 -2.606 25.659 1.00 82.94 189 ALA A O 1
ATOM 1408 N N . ALA A 1 190 ? -11.766 -1.881 24.092 1.00 79.31 190 ALA A N 1
ATOM 1409 C CA . ALA A 1 190 ? -11.321 -3.211 23.679 1.00 79.31 190 ALA A CA 1
ATOM 1410 C C . ALA A 1 190 ? -10.366 -3.888 24.685 1.00 79.31 190 ALA A C 1
ATOM 1412 O O . ALA A 1 190 ? -10.285 -5.115 24.733 1.00 79.31 190 ALA A O 1
ATOM 1413 N N . GLY A 1 191 ? -9.677 -3.098 25.517 1.00 83.69 191 GLY A N 1
ATOM 1414 C CA . GLY A 1 191 ? -8.694 -3.593 26.484 1.00 83.69 191 GLY A CA 1
ATOM 1415 C C . GLY A 1 191 ? -7.398 -4.138 25.850 1.00 83.69 191 GLY A C 1
ATOM 1416 O O . GLY A 1 191 ? -7.289 -4.245 24.628 1.00 83.69 191 GLY A O 1
ATOM 1417 N N . PRO A 1 192 ? -6.392 -4.495 26.673 1.00 86.81 192 PRO A N 1
ATOM 1418 C CA . PRO A 1 192 ? -5.064 -4.901 26.192 1.00 86.81 192 PRO A CA 1
ATOM 1419 C C . PRO A 1 192 ? -5.061 -6.264 25.486 1.00 86.81 192 PRO A C 1
ATOM 1421 O O . PRO A 1 192 ? -4.356 -6.444 24.499 1.00 86.81 192 PRO A O 1
ATOM 1424 N N . TYR A 1 193 ? -5.907 -7.202 25.927 1.00 90.31 193 TYR A N 1
ATOM 1425 C CA . TYR A 1 193 ? -6.019 -8.529 25.312 1.00 90.31 193 TYR A CA 1
ATOM 1426 C C . TYR A 1 193 ? -6.439 -8.459 23.836 1.00 90.31 193 TYR A C 1
ATOM 1428 O O . TYR A 1 193 ? -5.924 -9.196 22.999 1.00 90.31 193 TYR A O 1
ATOM 1436 N N . TRP A 1 194 ? -7.354 -7.544 23.496 1.00 92.12 194 TRP A N 1
ATOM 1437 C CA . TRP A 1 194 ? -7.741 -7.330 22.104 1.00 92.12 194 TRP A CA 1
ATOM 1438 C C . TRP A 1 194 ? -6.559 -6.845 21.264 1.00 92.12 194 TRP A C 1
ATOM 1440 O O . TRP A 1 194 ? -6.384 -7.314 20.145 1.00 92.12 194 TRP A O 1
ATOM 1450 N N . GLN A 1 195 ? -5.738 -5.941 21.804 1.00 88.75 195 GLN A N 1
ATOM 1451 C CA . GLN A 1 195 ? -4.587 -5.398 21.089 1.00 88.75 195 GLN A CA 1
ATOM 1452 C C . GLN A 1 195 ? -3.539 -6.484 20.816 1.00 88.75 195 GLN A C 1
ATOM 1454 O O . GLN A 1 195 ? -3.018 -6.551 19.710 1.00 88.75 195 GLN A O 1
ATOM 1459 N N . GLU A 1 196 ? -3.283 -7.371 21.780 1.00 89.56 196 GLU A N 1
ATOM 1460 C CA . GLU A 1 196 ? -2.413 -8.540 21.590 1.00 89.56 196 GLU A CA 1
ATOM 1461 C C . GLU A 1 196 ? -2.966 -9.501 20.525 1.00 89.56 196 GLU A C 1
ATOM 1463 O O . GLU A 1 196 ? -2.227 -9.975 19.662 1.00 89.56 196 GLU A O 1
ATOM 1468 N N . ALA A 1 197 ? -4.275 -9.764 20.531 1.00 90.06 197 ALA A N 1
ATOM 1469 C CA . ALA A 1 197 ? -4.908 -10.620 19.527 1.00 90.06 197 ALA A CA 1
ATOM 1470 C C . ALA A 1 197 ? -4.887 -9.990 18.120 1.00 90.06 197 ALA A C 1
ATOM 1472 O O . ALA A 1 197 ? -4.651 -10.683 17.134 1.00 90.06 197 ALA A O 1
ATOM 1473 N N . ALA A 1 198 ? -5.099 -8.676 18.030 1.00 88.12 198 ALA A N 1
ATOM 1474 C CA . ALA A 1 198 ? -5.098 -7.901 16.791 1.00 88.12 198 ALA A CA 1
ATOM 1475 C C . ALA A 1 198 ? -3.719 -7.882 16.104 1.00 88.12 198 ALA A C 1
ATOM 1477 O O . ALA A 1 198 ? -3.626 -7.815 14.879 1.00 88.12 198 ALA A O 1
ATOM 1478 N N . THR A 1 199 ? -2.641 -7.971 16.882 1.00 88.31 199 THR A N 1
ATOM 1479 C CA . THR A 1 199 ? -1.262 -7.980 16.372 1.00 88.31 199 THR A CA 1
ATOM 1480 C C . THR A 1 199 ? -0.690 -9.379 16.163 1.00 88.31 199 THR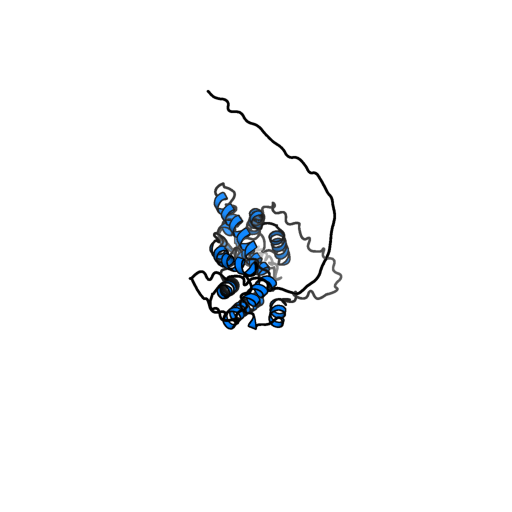 A C 1
ATOM 1482 O O . THR A 1 199 ? 0.314 -9.535 15.467 1.00 88.31 199 THR A O 1
ATOM 1485 N N . SER A 1 200 ? -1.342 -10.406 16.711 1.00 81.75 200 SER A N 1
ATOM 1486 C CA . SER A 1 200 ? -0.948 -11.809 16.584 1.00 81.75 200 SER A CA 1
ATOM 1487 C C . SER A 1 200 ? -1.314 -12.369 15.206 1.00 81.75 200 SER A C 1
ATOM 1489 O O . SER A 1 200 ? -2.254 -13.148 15.053 1.00 81.75 200 SER A O 1
ATOM 1491 N N . LEU A 1 201 ? -0.566 -11.968 14.181 1.00 71.81 201 LEU A N 1
ATOM 1492 C CA . LEU A 1 201 ? -0.675 -12.523 12.836 1.00 71.81 201 LEU A CA 1
ATOM 1493 C C . LEU A 1 201 ? 0.465 -13.513 12.594 1.00 71.81 201 LEU A C 1
ATOM 1495 O O . LEU A 1 201 ? 1.644 -13.210 12.750 1.00 71.81 201 LEU A O 1
ATOM 1499 N N . SER A 1 202 ? 0.099 -14.748 12.267 1.00 55.47 202 SER A N 1
ATOM 1500 C CA . SER A 1 202 ? 1.021 -15.797 11.835 1.00 55.47 202 SER A CA 1
ATOM 1501 C C . SER A 1 202 ? 0.244 -16.755 10.949 1.00 55.47 202 SER A C 1
ATOM 1503 O O . SER A 1 202 ? -0.265 -17.781 11.404 1.00 55.47 202 SER A O 1
ATOM 1505 N N . LEU A 1 203 ? 0.107 -16.402 9.671 1.00 57.44 203 LEU A N 1
ATOM 1506 C CA . LEU A 1 203 ? -0.299 -17.396 8.692 1.00 57.44 203 LEU A CA 1
ATOM 1507 C C . LEU A 1 203 ? 0.896 -18.319 8.457 1.00 57.44 203 LEU A C 1
ATOM 1509 O O . LEU A 1 203 ? 1.996 -17.905 8.104 1.00 57.44 203 LEU A O 1
ATOM 1513 N N . LYS A 1 204 ? 0.672 -19.597 8.743 1.00 43.81 204 LYS A N 1
ATOM 1514 C CA . LYS A 1 204 ? 1.636 -20.675 8.568 1.00 43.81 204 LYS A CA 1
ATOM 1515 C C . LYS A 1 204 ? 2.160 -20.673 7.129 1.00 43.81 204 LYS A C 1
ATOM 1517 O O . LYS A 1 204 ? 1.362 -20.714 6.194 1.00 43.81 204 LYS A O 1
ATOM 1522 N N . SER A 1 205 ? 3.485 -20.681 6.961 1.00 39.09 205 SER A N 1
ATOM 1523 C CA . SER A 1 205 ? 4.106 -20.992 5.672 1.00 39.09 205 SER A CA 1
ATOM 1524 C C . SER A 1 205 ? 3.557 -22.333 5.166 1.00 39.09 205 SER A C 1
ATOM 1526 O O . SER A 1 205 ? 3.357 -23.247 5.979 1.00 39.09 205 SER A O 1
ATOM 1528 N N . PRO A 1 206 ? 3.280 -22.495 3.859 1.00 37.16 206 PRO A N 1
ATOM 1529 C CA . PRO A 1 206 ? 2.999 -23.817 3.325 1.00 37.16 206 PRO A CA 1
ATOM 1530 C C . PRO A 1 206 ? 4.192 -24.702 3.683 1.00 37.16 206 PRO A C 1
ATOM 1532 O O . PRO A 1 206 ? 5.331 -24.430 3.309 1.00 37.16 206 PRO A O 1
ATOM 1535 N N . SER A 1 207 ? 3.928 -25.708 4.511 1.00 32.66 207 SER A N 1
ATOM 1536 C CA . SER A 1 207 ? 4.939 -26.588 5.066 1.00 32.66 207 SER A CA 1
ATOM 1537 C C . SER A 1 207 ? 5.720 -27.253 3.939 1.00 32.66 207 SER A C 1
ATOM 1539 O O . SER A 1 207 ? 5.193 -28.126 3.249 1.00 32.66 207 SER A O 1
ATOM 1541 N N . SER A 1 208 ? 6.993 -26.897 3.797 1.00 34.84 208 SER A N 1
ATOM 1542 C CA . SER A 1 208 ? 7.986 -27.783 3.210 1.00 34.84 208 SER A CA 1
ATOM 1543 C C . SER A 1 208 ? 8.086 -29.013 4.116 1.00 34.84 208 SER A C 1
ATOM 1545 O O . SER A 1 208 ? 8.707 -28.972 5.181 1.00 34.84 208 SER A O 1
ATOM 1547 N N . SER A 1 209 ? 7.419 -30.101 3.740 1.00 32.34 209 SER A N 1
ATOM 1548 C CA . SER A 1 209 ? 7.711 -31.411 4.313 1.00 32.34 209 SER A CA 1
ATOM 1549 C C . SER A 1 209 ? 9.190 -31.741 4.066 1.00 32.34 209 SER A C 1
ATOM 1551 O O . SER A 1 209 ? 9.674 -31.527 2.954 1.00 32.34 209 SER A O 1
ATOM 1553 N N . PRO A 1 210 ? 9.921 -32.292 5.048 1.00 43.34 210 PRO A N 1
ATOM 1554 C CA . PRO A 1 210 ? 11.259 -32.803 4.811 1.00 43.34 210 PRO A CA 1
ATOM 1555 C C . PRO A 1 210 ? 11.133 -34.181 4.149 1.00 43.34 210 PRO A C 1
ATOM 1557 O O . PRO A 1 210 ? 11.131 -35.207 4.826 1.00 43.34 210 PRO A O 1
ATOM 1560 N N . SER A 1 211 ? 10.995 -34.232 2.822 1.00 36.31 211 SER A N 1
ATOM 1561 C CA . SER A 1 211 ? 11.247 -35.478 2.095 1.00 36.31 211 SER A CA 1
ATOM 1562 C C . SER A 1 211 ? 12.749 -35.596 1.859 1.00 36.31 211 SER A C 1
ATOM 1564 O O . SER A 1 211 ? 13.295 -35.033 0.911 1.00 36.31 211 SER A O 1
ATOM 1566 N N . ASN A 1 212 ? 13.422 -36.335 2.740 1.00 42.28 212 ASN A N 1
ATOM 1567 C CA . ASN A 1 212 ? 14.732 -36.900 2.450 1.00 42.28 212 ASN A CA 1
ATOM 1568 C C . ASN A 1 212 ? 14.629 -37.725 1.159 1.00 42.28 212 ASN A C 1
ATOM 1570 O O . ASN A 1 212 ? 14.042 -38.805 1.137 1.00 42.28 212 ASN A O 1
ATOM 1574 N N . SER A 1 213 ? 15.189 -37.207 0.073 1.00 39.56 213 SER A N 1
ATOM 1575 C CA . SER A 1 213 ? 15.499 -37.965 -1.135 1.00 39.56 213 SER A CA 1
ATOM 1576 C C . SER A 1 213 ? 16.865 -37.497 -1.633 1.00 39.56 213 SER A C 1
ATOM 1578 O O . SER A 1 213 ? 17.032 -36.308 -1.911 1.00 39.56 213 SER A O 1
ATOM 1580 N N . PRO A 1 214 ? 17.867 -38.388 -1.712 1.00 43.59 214 PRO A N 1
ATOM 1581 C CA . PRO A 1 214 ? 19.180 -38.049 -2.230 1.00 43.59 214 PRO A CA 1
ATOM 1582 C C . PRO A 1 214 ? 19.099 -38.062 -3.759 1.00 43.59 214 PRO A C 1
ATOM 1584 O O . PRO A 1 214 ? 19.289 -39.088 -4.404 1.00 43.59 214 PRO A O 1
ATOM 1587 N N . GLY A 1 215 ? 18.757 -36.916 -4.336 1.00 37.38 215 GLY A N 1
ATOM 1588 C CA . GLY A 1 215 ? 18.742 -36.694 -5.776 1.00 37.38 215 GLY A CA 1
ATOM 1589 C C . GLY A 1 215 ? 19.290 -35.309 -6.061 1.00 37.38 215 GLY A C 1
ATOM 1590 O O . GLY A 1 215 ? 18.550 -34.332 -6.031 1.00 37.38 215 GLY A O 1
ATOM 1591 N N . THR A 1 216 ? 20.603 -35.236 -6.269 1.00 45.91 216 THR A N 1
ATOM 1592 C CA . THR A 1 216 ? 21.381 -34.035 -6.584 1.00 45.91 216 THR A CA 1
ATOM 1593 C C . THR A 1 216 ? 20.728 -33.216 -7.698 1.00 45.91 216 THR A C 1
ATOM 1595 O O . THR A 1 216 ? 20.949 -33.458 -8.880 1.00 45.91 216 THR A O 1
ATOM 1598 N N . SER A 1 217 ? 19.941 -32.222 -7.300 1.00 46.59 217 SER A N 1
ATOM 1599 C CA . SER A 1 217 ? 19.555 -31.082 -8.125 1.00 46.59 217 SER A CA 1
ATOM 1600 C C . SER A 1 217 ? 20.218 -29.873 -7.471 1.00 46.59 217 SER A C 1
ATOM 1602 O O . SER A 1 217 ? 20.059 -29.709 -6.258 1.00 46.59 217 SER A O 1
ATOM 1604 N N . PRO A 1 218 ? 21.018 -29.069 -8.192 1.00 44.91 218 PRO A N 1
ATOM 1605 C CA . PRO A 1 218 ? 21.620 -27.888 -7.591 1.00 44.91 218 PRO A CA 1
ATOM 1606 C C . PRO A 1 218 ? 20.509 -26.964 -7.065 1.00 44.91 218 PRO A C 1
ATOM 1608 O O . PRO A 1 218 ? 19.436 -26.906 -7.675 1.00 44.91 218 PRO A O 1
ATOM 1611 N N . PRO A 1 219 ? 20.733 -26.264 -5.937 1.00 39.50 219 PRO A N 1
ATOM 1612 C CA . PRO A 1 219 ? 19.763 -25.307 -5.415 1.00 39.50 219 PRO A CA 1
ATOM 1613 C C . PRO A 1 219 ? 19.400 -24.296 -6.512 1.00 39.50 219 PRO A C 1
ATOM 1615 O O . PRO A 1 219 ? 20.275 -23.965 -7.324 1.00 39.50 219 PRO A O 1
ATOM 1618 N N . PRO A 1 220 ? 18.148 -23.798 -6.568 1.00 41.38 220 PRO A N 1
ATOM 1619 C CA . PRO A 1 220 ? 17.809 -22.727 -7.489 1.00 41.38 220 PRO A CA 1
ATOM 1620 C C . PRO A 1 220 ? 18.745 -21.564 -7.179 1.00 41.38 220 PRO A C 1
ATOM 1622 O O . PRO A 1 220 ? 18.725 -20.986 -6.093 1.00 41.38 220 PRO A O 1
ATOM 1625 N N . VAL A 1 221 ? 19.638 -21.281 -8.122 1.00 38.44 221 VAL A N 1
ATOM 1626 C CA . VAL A 1 221 ? 20.516 -20.125 -8.059 1.00 38.44 221 VAL A CA 1
ATOM 1627 C C . VAL A 1 221 ? 19.584 -18.923 -8.066 1.00 38.44 221 VAL A C 1
ATOM 1629 O O . VAL A 1 221 ? 19.032 -18.578 -9.113 1.00 38.44 221 VAL A O 1
ATOM 1632 N N . VAL A 1 222 ? 19.376 -18.320 -6.892 1.00 44.41 222 VAL A N 1
ATOM 1633 C CA . VAL A 1 222 ? 18.819 -16.974 -6.764 1.00 44.41 222 VAL A CA 1
ATOM 1634 C C . VAL A 1 222 ? 19.772 -16.101 -7.556 1.00 44.41 222 VAL A C 1
ATOM 1636 O O . VAL A 1 222 ? 20.857 -15.746 -7.098 1.00 44.41 222 VAL A O 1
ATOM 1639 N N . THR A 1 223 ? 19.431 -15.891 -8.822 1.00 50.06 223 THR A N 1
ATOM 1640 C CA . THR A 1 223 ? 20.254 -15.095 -9.713 1.00 50.06 223 THR A CA 1
ATOM 1641 C C . THR A 1 223 ? 20.191 -13.696 -9.123 1.00 50.06 223 THR A C 1
ATOM 1643 O O . THR A 1 223 ? 19.072 -13.216 -8.911 1.00 50.06 223 THR A O 1
ATOM 1646 N N . PRO A 1 224 ? 21.329 -13.064 -8.786 1.00 47.56 224 PRO A N 1
ATOM 1647 C CA . PRO A 1 224 ? 21.323 -11.687 -8.332 1.00 47.56 224 PRO A CA 1
ATOM 1648 C C . PRO A 1 224 ? 20.467 -10.888 -9.307 1.00 47.56 224 PRO A C 1
ATOM 1650 O O . PRO A 1 224 ? 20.684 -10.957 -10.519 1.00 47.56 224 PRO A O 1
ATOM 1653 N N . LEU A 1 225 ? 19.426 -10.244 -8.783 1.00 55.75 225 LEU A N 1
ATOM 1654 C CA . LEU A 1 225 ? 18.558 -9.374 -9.559 1.00 55.75 225 LEU A CA 1
ATOM 1655 C C . LEU A 1 225 ? 19.462 -8.303 -10.165 1.00 55.75 225 LEU A C 1
ATOM 1657 O O . LEU A 1 225 ? 19.886 -7.401 -9.453 1.00 55.75 225 LEU A O 1
ATOM 1661 N N . ASP A 1 226 ? 19.815 -8.441 -11.442 1.00 60.56 226 ASP A N 1
ATOM 1662 C CA . ASP A 1 226 ? 20.483 -7.384 -12.187 1.00 60.56 226 ASP A CA 1
ATOM 1663 C C . ASP A 1 226 ? 19.390 -6.466 -12.750 1.00 60.56 226 ASP A C 1
ATOM 1665 O O . ASP A 1 226 ? 18.745 -6.831 -13.748 1.00 60.56 226 ASP A O 1
ATOM 1669 N N . PRO A 1 227 ? 19.141 -5.301 -12.118 1.00 55.53 227 PRO A N 1
ATOM 1670 C CA . PRO A 1 227 ? 18.098 -4.373 -12.542 1.00 55.53 227 PRO A CA 1
ATOM 1671 C C . PRO A 1 227 ? 18.375 -3.774 -13.929 1.00 55.53 227 PRO A C 1
ATOM 1673 O O . PRO A 1 227 ? 17.496 -3.128 -14.494 1.00 55.53 227 PRO A O 1
ATOM 1676 N N . HIS A 1 228 ? 19.564 -3.992 -14.503 1.00 54.59 228 HIS A N 1
ATOM 1677 C CA . HIS A 1 228 ? 19.954 -3.466 -15.810 1.00 54.59 228 HIS A CA 1
ATOM 1678 C C . HIS A 1 228 ? 19.809 -4.483 -16.957 1.00 54.59 228 HIS A C 1
ATOM 1680 O O . HIS A 1 228 ? 19.969 -4.121 -18.125 1.00 54.59 228 HIS A O 1
ATOM 1686 N N . SER A 1 229 ? 19.441 -5.737 -16.666 1.00 56.84 229 SER A N 1
ATOM 1687 C CA . SER A 1 229 ? 19.231 -6.779 -17.682 1.00 56.84 229 SER A CA 1
ATOM 1688 C C . SER A 1 229 ? 17.884 -6.618 -18.421 1.00 56.84 229 SER A C 1
ATOM 1690 O O . SER A 1 229 ? 16.857 -7.191 -18.055 1.00 56.84 229 SER A O 1
ATOM 1692 N N . ARG A 1 230 ? 17.856 -5.809 -19.492 1.00 56.47 230 ARG A N 1
ATOM 1693 C CA . ARG A 1 230 ? 16.651 -5.590 -20.321 1.00 56.47 230 ARG A CA 1
ATOM 1694 C C . ARG A 1 230 ? 16.406 -6.776 -21.274 1.00 56.47 230 ARG A C 1
ATOM 1696 O O . ARG A 1 230 ? 17.161 -6.998 -22.216 1.00 56.47 230 ARG A O 1
ATOM 1703 N N . SER A 1 231 ? 15.332 -7.531 -21.036 1.00 57.06 231 SER A N 1
ATOM 1704 C CA . SER A 1 231 ? 14.857 -8.624 -21.904 1.00 57.06 231 SER A CA 1
ATOM 1705 C C . SER A 1 231 ? 13.961 -8.091 -23.034 1.00 57.06 231 SER A C 1
ATOM 1707 O O . SER A 1 231 ? 13.013 -7.380 -22.726 1.00 57.06 231 SER A O 1
ATOM 1709 N N . PRO A 1 232 ? 14.155 -8.463 -24.313 1.00 56.16 232 PRO A N 1
ATOM 1710 C CA . PRO A 1 232 ? 13.311 -7.989 -25.419 1.00 56.16 232 PRO A CA 1
ATOM 1711 C C . PRO A 1 232 ? 11.861 -8.511 -25.382 1.00 56.16 232 PRO A C 1
ATOM 1713 O O . PRO A 1 232 ? 11.027 -8.048 -26.157 1.00 56.16 232 PRO A O 1
ATOM 1716 N N . PHE A 1 233 ? 11.550 -9.471 -24.505 1.00 61.41 233 PHE A N 1
ATOM 1717 C CA . PHE A 1 233 ? 10.213 -10.042 -24.344 1.00 61.41 233 PHE A CA 1
ATOM 1718 C C . PHE A 1 233 ? 9.807 -10.103 -22.869 1.00 61.41 233 PHE A C 1
ATOM 1720 O O . PHE A 1 233 ? 10.658 -10.310 -21.996 1.00 61.41 233 PHE A O 1
ATOM 1727 N N . ILE A 1 234 ? 8.499 -10.001 -22.602 1.00 67.81 234 ILE A N 1
ATOM 1728 C CA . ILE A 1 234 ? 7.930 -10.305 -21.285 1.00 67.81 234 ILE A CA 1
ATOM 1729 C C . ILE A 1 234 ? 8.238 -11.774 -20.983 1.00 67.81 234 ILE A C 1
ATOM 1731 O O . ILE A 1 234 ? 7.873 -12.685 -21.731 1.00 67.81 234 ILE A O 1
ATOM 1735 N N . THR A 1 235 ? 8.988 -11.990 -19.911 1.00 71.69 235 THR A N 1
ATOM 1736 C CA . THR A 1 235 ? 9.395 -13.314 -19.449 1.00 71.69 235 THR A CA 1
ATOM 1737 C C . THR A 1 235 ? 8.256 -13.993 -18.688 1.00 71.69 235 THR A C 1
ATOM 1739 O O . THR A 1 235 ? 7.163 -13.449 -18.542 1.00 71.69 235 THR A O 1
ATOM 1742 N N . ARG A 1 236 ? 8.494 -15.223 -18.219 1.00 78.50 236 ARG A N 1
ATOM 1743 C CA . ARG A 1 236 ? 7.540 -15.945 -17.370 1.00 78.50 236 ARG A CA 1
ATOM 1744 C C . ARG A 1 236 ? 7.093 -15.083 -16.169 1.00 78.50 236 ARG A C 1
ATOM 1746 O O . ARG A 1 236 ? 7.891 -14.273 -15.678 1.00 78.50 236 ARG A O 1
ATOM 1753 N N . PRO A 1 237 ? 5.877 -15.306 -15.646 1.00 81.88 237 PRO A N 1
ATOM 1754 C CA . PRO A 1 237 ? 5.494 -14.792 -14.339 1.00 81.88 237 PRO A CA 1
ATOM 1755 C C . PRO A 1 237 ? 6.566 -15.089 -13.287 1.00 81.88 237 PRO A C 1
ATOM 1757 O O . PRO A 1 237 ? 7.149 -16.182 -13.311 1.00 81.88 237 PRO A O 1
ATOM 1760 N N . PRO A 1 238 ? 6.851 -14.136 -12.390 1.00 83.88 238 PRO A N 1
ATOM 1761 C CA . PRO A 1 238 ? 7.850 -14.316 -11.355 1.00 83.88 238 PRO A CA 1
ATOM 1762 C C . PRO A 1 238 ? 7.411 -15.426 -10.395 1.00 83.88 238 PRO A C 1
ATOM 1764 O O . PRO A 1 238 ? 6.242 -15.521 -10.011 1.00 83.88 238 PRO A O 1
ATOM 1767 N N . HIS A 1 239 ? 8.358 -16.276 -10.003 1.00 84.25 239 HIS A N 1
ATOM 1768 C CA . HIS A 1 239 ? 8.112 -17.299 -8.982 1.00 84.25 239 HIS A CA 1
ATOM 1769 C C . HIS A 1 239 ? 7.845 -16.624 -7.616 1.00 84.25 239 HIS A C 1
ATOM 1771 O O . HIS A 1 239 ? 8.373 -15.535 -7.383 1.00 84.25 239 HIS A O 1
ATOM 1777 N N . PRO A 1 240 ? 7.095 -17.234 -6.675 1.00 85.94 240 PRO A N 1
ATOM 1778 C CA . PRO A 1 240 ? 6.854 -16.644 -5.352 1.00 85.94 240 PRO A CA 1
ATOM 1779 C C . PRO A 1 240 ? 8.120 -16.189 -4.604 1.00 85.94 240 PRO A C 1
ATOM 1781 O O . PRO A 1 240 ? 8.105 -15.159 -3.934 1.00 85.94 240 PRO A O 1
ATOM 1784 N N . GLU A 1 241 ? 9.230 -16.914 -4.763 1.00 87.88 241 GLU A N 1
ATOM 1785 C CA . GLU A 1 241 ? 10.538 -16.536 -4.204 1.00 87.88 241 GLU A CA 1
ATOM 1786 C C . GLU A 1 241 ? 11.142 -15.302 -4.892 1.00 87.88 241 GLU A C 1
ATOM 1788 O O . GLU A 1 241 ? 11.671 -14.416 -4.225 1.00 87.88 241 GLU A O 1
ATOM 1793 N N . GLU A 1 242 ? 11.018 -15.204 -6.221 1.00 88.94 242 GLU A N 1
ATOM 1794 C CA . GLU A 1 242 ? 11.456 -14.027 -6.979 1.00 88.94 242 GLU A CA 1
ATOM 1795 C C . GLU A 1 242 ? 10.630 -12.798 -6.563 1.00 88.94 242 GLU A C 1
ATOM 1797 O O . GLU A 1 242 ? 11.193 -11.734 -6.313 1.00 88.94 242 GLU A O 1
ATOM 1802 N N . LEU A 1 243 ? 9.306 -12.949 -6.406 1.00 89.50 243 LEU A N 1
ATOM 1803 C CA . LEU A 1 243 ? 8.419 -11.898 -5.890 1.00 89.50 243 LEU A CA 1
ATOM 1804 C C . LEU A 1 243 ? 8.809 -11.445 -4.482 1.00 89.50 243 LEU A C 1
ATOM 1806 O O . LEU A 1 243 ? 8.807 -10.247 -4.208 1.00 89.50 243 LEU A O 1
ATOM 1810 N N . ALA A 1 244 ? 9.158 -12.377 -3.593 1.00 90.62 244 ALA A N 1
ATOM 1811 C CA . ALA A 1 244 ? 9.663 -12.035 -2.266 1.00 90.62 244 ALA A CA 1
ATOM 1812 C C . ALA A 1 244 ? 10.969 -11.224 -2.354 1.00 90.62 244 ALA A C 1
ATOM 1814 O O . ALA A 1 244 ? 11.127 -10.246 -1.625 1.00 90.62 244 ALA A O 1
ATOM 1815 N N . GLY A 1 245 ? 11.861 -11.564 -3.291 1.00 92.25 245 GLY A N 1
ATOM 1816 C CA . GLY A 1 245 ? 13.069 -10.789 -3.579 1.00 92.25 245 GLY A CA 1
ATOM 1817 C C . GLY A 1 245 ? 12.772 -9.362 -4.051 1.00 92.25 245 GLY A C 1
ATOM 1818 O O . GLY A 1 245 ? 13.357 -8.413 -3.532 1.00 92.25 245 GLY A O 1
ATOM 1819 N N . TRP A 1 246 ? 11.823 -9.186 -4.976 1.00 93.25 246 TRP A N 1
ATOM 1820 C CA . TRP A 1 246 ? 11.393 -7.857 -5.432 1.00 93.25 246 TRP A CA 1
ATOM 1821 C C . TRP A 1 246 ? 10.751 -7.035 -4.311 1.00 93.25 246 TRP A C 1
ATOM 1823 O O . TRP A 1 246 ? 11.067 -5.853 -4.170 1.00 93.25 246 TRP A O 1
ATOM 1833 N N . ARG A 1 247 ? 9.901 -7.654 -3.480 1.00 93.69 247 ARG A N 1
ATOM 1834 C CA . ARG A 1 247 ? 9.326 -7.004 -2.294 1.00 93.69 247 ARG A CA 1
ATOM 1835 C C . ARG A 1 247 ? 10.410 -6.545 -1.330 1.00 93.69 247 ARG A C 1
ATOM 1837 O O . ARG A 1 247 ? 10.412 -5.378 -0.965 1.00 93.69 247 ARG A O 1
ATOM 1844 N N . ALA A 1 248 ? 11.354 -7.423 -0.990 1.00 93.19 248 ALA A N 1
ATOM 1845 C CA . ALA A 1 248 ? 12.461 -7.100 -0.094 1.00 93.19 248 ALA A CA 1
ATOM 1846 C C . ALA A 1 248 ? 13.342 -5.967 -0.645 1.00 93.19 248 ALA A C 1
ATOM 1848 O O . ALA A 1 248 ? 13.769 -5.089 0.103 1.00 93.19 248 ALA A O 1
ATOM 1849 N N . ALA A 1 249 ? 13.586 -5.952 -1.958 1.00 93.12 249 ALA A N 1
ATOM 1850 C CA . ALA A 1 249 ? 14.365 -4.903 -2.610 1.00 93.12 249 ALA A CA 1
ATOM 1851 C C . ALA A 1 249 ? 13.642 -3.544 -2.650 1.00 93.12 249 ALA A C 1
ATOM 1853 O O . ALA A 1 249 ? 14.303 -2.504 -2.648 1.00 93.12 249 ALA A O 1
ATOM 1854 N N . LEU A 1 250 ? 12.305 -3.539 -2.688 1.00 93.94 250 LEU A N 1
ATOM 1855 C CA . LEU A 1 250 ? 11.491 -2.327 -2.587 1.00 93.94 250 LEU A CA 1
ATOM 1856 C C . LEU A 1 250 ? 11.400 -1.849 -1.129 1.00 93.94 250 LEU A C 1
ATOM 1858 O O . LEU A 1 250 ? 11.690 -0.691 -0.844 1.00 93.94 250 LEU A O 1
ATOM 1862 N N . SER A 1 251 ? 11.070 -2.749 -0.199 1.00 92.81 251 SER A N 1
ATOM 1863 C CA . SER A 1 251 ? 10.897 -2.432 1.222 1.00 92.81 251 SER A CA 1
ATOM 1864 C C . SER A 1 251 ? 12.202 -2.085 1.939 1.00 92.81 251 SER A C 1
ATOM 1866 O O . SER A 1 251 ? 12.165 -1.402 2.955 1.00 92.81 251 SER A O 1
ATOM 1868 N N . GLY A 1 252 ? 13.345 -2.569 1.443 1.00 91.19 252 GLY A N 1
ATOM 1869 C CA . GLY A 1 252 ? 14.667 -2.327 2.026 1.00 91.19 252 GLY A CA 1
ATOM 1870 C C . GLY A 1 252 ? 15.273 -0.957 1.710 1.00 91.19 252 GLY A C 1
ATOM 1871 O O . GLY A 1 252 ? 16.388 -0.687 2.148 1.00 91.19 252 GLY A O 1
ATOM 1872 N N . ARG A 1 253 ? 14.586 -0.110 0.935 1.00 92.94 253 ARG A N 1
ATOM 1873 C CA . ARG A 1 253 ? 15.043 1.246 0.600 1.00 92.94 253 ARG A CA 1
ATOM 1874 C C . ARG A 1 253 ? 14.545 2.265 1.616 1.00 92.94 253 ARG A C 1
ATOM 1876 O O . ARG A 1 253 ? 13.416 2.166 2.090 1.00 92.94 253 ARG A O 1
ATOM 1883 N N . ASP A 1 254 ? 15.362 3.286 1.862 1.00 91.44 254 ASP A N 1
ATOM 1884 C CA . ASP A 1 254 ? 14.998 4.405 2.738 1.00 91.44 254 ASP A CA 1
ATOM 1885 C C . ASP A 1 254 ? 13.824 5.216 2.164 1.00 91.44 254 ASP A C 1
ATOM 1887 O O . ASP A 1 254 ? 12.928 5.613 2.908 1.00 91.44 254 ASP A O 1
ATOM 1891 N N . SER A 1 255 ? 13.796 5.399 0.839 1.00 94.44 255 SER A N 1
ATOM 1892 C CA . SER A 1 255 ? 12.696 6.000 0.077 1.00 94.44 255 SER A CA 1
ATOM 1893 C C . SER A 1 255 ? 12.264 5.057 -1.043 1.00 94.44 255 SER A C 1
ATOM 1895 O O . SER A 1 255 ? 13.076 4.602 -1.858 1.00 94.44 255 SER A O 1
ATOM 1897 N N . TRP A 1 256 ? 10.968 4.759 -1.104 1.00 96.25 256 TRP A N 1
ATOM 1898 C CA . TRP A 1 256 ? 10.404 3.957 -2.187 1.00 96.25 256 TRP A CA 1
ATOM 1899 C C . TRP A 1 256 ? 10.396 4.721 -3.514 1.00 96.25 256 TRP A C 1
ATOM 1901 O O . TRP A 1 256 ? 10.455 4.089 -4.569 1.00 96.25 256 TRP A O 1
ATOM 1911 N N . GLY A 1 257 ? 10.404 6.056 -3.494 1.00 94.44 257 GLY A N 1
ATOM 1912 C CA . GLY A 1 257 ? 10.553 6.893 -4.682 1.00 94.44 257 GLY A CA 1
ATOM 1913 C C . GLY A 1 257 ? 11.830 6.613 -5.485 1.00 94.44 257 GLY A C 1
ATOM 1914 O O . GLY A 1 257 ? 11.822 6.677 -6.713 1.00 94.44 257 GLY A O 1
ATOM 1915 N N . GLU A 1 258 ? 12.914 6.179 -4.838 1.00 93.06 258 GLU A N 1
ATOM 1916 C CA . GLU A 1 258 ? 14.150 5.778 -5.529 1.00 93.06 258 GLU A CA 1
ATOM 1917 C C . GLU A 1 258 ? 14.047 4.417 -6.237 1.00 93.06 258 GLU A C 1
ATOM 1919 O O . GLU A 1 258 ? 14.916 4.044 -7.030 1.00 93.06 258 GLU A O 1
ATOM 1924 N N . ALA A 1 259 ? 12.990 3.650 -5.965 1.00 93.69 259 ALA A N 1
ATOM 1925 C CA . ALA A 1 259 ? 12.766 2.334 -6.549 1.00 93.69 259 ALA A CA 1
ATOM 1926 C C . ALA A 1 259 ? 12.111 2.384 -7.938 1.00 93.69 259 ALA A C 1
ATOM 1928 O O . ALA A 1 259 ? 11.826 1.334 -8.515 1.00 93.69 259 ALA A O 1
ATOM 1929 N N . VAL A 1 260 ? 11.883 3.571 -8.508 1.00 94.19 260 VAL A N 1
ATOM 1930 C CA . VAL A 1 260 ? 11.278 3.723 -9.842 1.00 94.19 260 VAL A CA 1
ATOM 1931 C C . VAL A 1 260 ? 12.006 2.902 -10.920 1.00 94.19 260 VAL A C 1
ATOM 1933 O O . VAL A 1 260 ? 11.323 2.146 -11.613 1.00 94.19 260 VAL A O 1
ATOM 1936 N N . PRO A 1 261 ? 13.353 2.932 -11.041 1.00 92.00 261 PRO A N 1
ATOM 1937 C CA . PRO A 1 261 ? 14.055 2.120 -12.041 1.00 92.00 261 PRO A CA 1
ATOM 1938 C C . PRO A 1 261 ? 13.933 0.613 -11.773 1.00 92.00 261 PRO A C 1
ATOM 1940 O O . PRO A 1 261 ? 13.902 -0.196 -12.697 1.00 92.00 261 PRO A O 1
ATOM 1943 N N . LEU A 1 262 ? 13.834 0.229 -10.496 1.00 92.62 262 LEU A N 1
ATOM 1944 C CA . LEU A 1 262 ? 13.641 -1.158 -10.080 1.00 92.62 262 LEU A CA 1
ATOM 1945 C C . LEU A 1 262 ? 12.257 -1.671 -10.509 1.00 92.62 262 LEU A C 1
ATOM 1947 O O . LEU A 1 262 ? 12.152 -2.771 -11.049 1.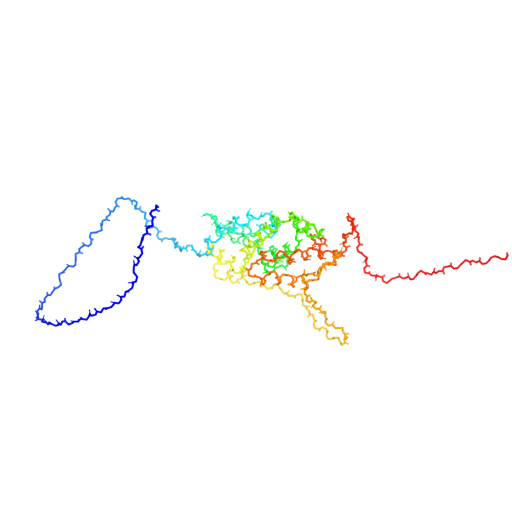00 92.62 262 LEU A O 1
ATOM 1951 N N . LEU A 1 263 ? 11.209 -0.863 -10.331 1.00 93.81 263 LEU A N 1
ATOM 1952 C CA . LEU A 1 263 ? 9.856 -1.200 -10.778 1.00 93.81 263 LEU A CA 1
ATOM 1953 C C . LEU A 1 263 ? 9.722 -1.177 -12.299 1.00 93.81 263 LEU A C 1
ATOM 1955 O O . LEU A 1 263 ? 9.038 -2.028 -12.861 1.00 93.81 263 LEU A O 1
ATOM 1959 N N . GLU A 1 264 ? 10.398 -0.252 -12.978 1.00 92.31 264 GLU A N 1
ATOM 1960 C CA . GLU A 1 264 ? 10.473 -0.252 -14.438 1.00 92.31 264 GLU A CA 1
ATOM 1961 C C . GLU A 1 264 ? 11.055 -1.573 -14.956 1.00 92.31 264 GLU A C 1
ATOM 1963 O O . GLU A 1 264 ? 10.436 -2.228 -15.795 1.00 92.31 264 GLU A O 1
ATOM 1968 N N . ALA A 1 265 ? 12.196 -2.005 -14.406 1.00 90.06 265 ALA A N 1
ATOM 1969 C CA . ALA A 1 265 ? 12.820 -3.277 -14.760 1.00 90.06 265 ALA A CA 1
ATOM 1970 C C . ALA A 1 265 ? 11.894 -4.469 -14.472 1.00 90.06 265 ALA A C 1
ATOM 1972 O O . ALA A 1 265 ? 11.782 -5.377 -15.300 1.00 90.06 265 ALA A O 1
ATOM 1973 N N . TYR A 1 266 ? 11.192 -4.449 -13.335 1.00 92.38 266 TYR A N 1
ATOM 1974 C CA . TYR A 1 266 ? 10.208 -5.471 -12.991 1.00 92.38 266 TYR A CA 1
ATOM 1975 C C . TYR A 1 266 ? 9.079 -5.550 -14.032 1.00 92.38 266 TYR A C 1
ATOM 1977 O O . TYR A 1 266 ? 8.838 -6.624 -14.582 1.00 92.38 266 TYR A O 1
ATOM 1985 N N . TYR A 1 267 ? 8.417 -4.434 -14.357 1.00 92.00 267 TYR A N 1
ATOM 1986 C CA . TYR A 1 267 ? 7.298 -4.431 -15.309 1.00 92.00 267 TYR A CA 1
ATOM 1987 C C . TYR A 1 267 ? 7.740 -4.727 -16.738 1.00 92.00 267 TYR A C 1
ATOM 1989 O O . TYR A 1 267 ? 7.015 -5.378 -17.487 1.00 92.00 267 TYR A O 1
ATOM 1997 N N . HIS A 1 268 ? 8.938 -4.293 -17.118 1.00 87.38 268 HIS A N 1
ATOM 1998 C CA . HIS A 1 268 ? 9.536 -4.652 -18.397 1.00 87.38 268 HIS A CA 1
ATOM 1999 C C . HIS A 1 268 ? 9.788 -6.165 -18.490 1.00 87.38 268 HIS A C 1
ATOM 2001 O O . HIS A 1 268 ? 9.537 -6.789 -19.520 1.00 87.38 268 HIS A O 1
ATOM 2007 N N . ARG A 1 269 ? 10.252 -6.785 -17.398 1.00 87.75 269 ARG A N 1
ATOM 2008 C CA . ARG A 1 269 ? 10.586 -8.212 -17.356 1.00 87.75 269 ARG A CA 1
ATOM 2009 C C . ARG A 1 269 ? 9.369 -9.120 -17.208 1.00 87.75 269 ARG A C 1
ATOM 2011 O O . ARG A 1 269 ? 9.340 -10.172 -17.841 1.00 87.75 269 ARG A O 1
ATOM 2018 N N . HIS A 1 270 ? 8.403 -8.757 -16.375 1.00 87.44 270 HIS A N 1
ATOM 2019 C CA . HIS A 1 270 ? 7.296 -9.630 -15.966 1.00 87.44 270 HIS A CA 1
ATOM 2020 C C . HIS A 1 270 ? 5.919 -9.144 -16.440 1.00 87.44 270 HIS A C 1
ATOM 2022 O O . HIS A 1 270 ? 4.921 -9.837 -16.254 1.00 87.44 270 HIS A O 1
ATOM 2028 N N . GLY A 1 271 ? 5.844 -7.974 -17.076 1.00 88.69 271 GLY A N 1
ATOM 2029 C CA . GLY A 1 271 ? 4.579 -7.344 -17.431 1.00 88.69 271 GLY A CA 1
ATOM 2030 C C . GLY A 1 271 ? 3.847 -6.798 -16.204 1.00 88.69 271 GLY A C 1
ATOM 2031 O O . GLY A 1 271 ? 4.427 -6.576 -15.145 1.00 88.69 271 GLY A O 1
ATOM 2032 N N . PHE A 1 272 ? 2.542 -6.578 -16.347 1.00 90.62 272 PHE A N 1
ATOM 2033 C CA . PHE A 1 272 ? 1.679 -6.036 -15.296 1.00 90.62 272 PHE A CA 1
ATOM 2034 C C . PHE A 1 272 ? 0.291 -6.694 -15.333 1.00 90.62 272 PHE A C 1
ATOM 2036 O O . PHE A 1 272 ? -0.042 -7.434 -16.260 1.00 90.62 272 PHE A O 1
ATOM 2043 N N . GLY A 1 273 ? -0.532 -6.418 -14.326 1.00 87.88 273 GLY A N 1
ATOM 2044 C CA . GLY A 1 273 ? -1.900 -6.905 -14.192 1.00 87.88 273 GLY A CA 1
ATOM 2045 C C . GLY A 1 273 ? -2.005 -8.417 -13.985 1.00 87.88 273 GLY A C 1
ATOM 2046 O O . GLY A 1 273 ? -1.076 -9.086 -13.555 1.00 87.88 273 GLY A O 1
ATOM 2047 N N . ILE A 1 274 ? -3.170 -8.984 -14.307 1.00 79.12 274 ILE A N 1
ATOM 2048 C CA . ILE A 1 274 ? -3.430 -10.428 -14.146 1.00 79.12 274 ILE A CA 1
ATOM 2049 C C . ILE A 1 274 ? -2.449 -11.267 -14.985 1.00 79.12 274 ILE A C 1
ATOM 2051 O O . ILE A 1 274 ? -2.039 -12.347 -14.565 1.00 79.12 274 ILE A O 1
ATOM 2055 N N . THR A 1 275 ? -2.021 -10.743 -16.135 1.00 72.62 275 THR A N 1
ATOM 2056 C CA . THR A 1 275 ? -1.053 -11.386 -17.028 1.00 72.62 275 THR A CA 1
ATOM 2057 C C . THR A 1 275 ? 0.343 -11.522 -16.424 1.00 72.62 275 THR A C 1
ATOM 2059 O O . THR A 1 275 ? 1.055 -12.441 -16.805 1.00 72.62 275 THR A O 1
ATOM 2062 N N . SER A 1 276 ? 0.737 -10.686 -15.453 1.00 77.06 276 SER A N 1
ATOM 2063 C CA . SER A 1 276 ? 2.036 -10.860 -14.784 1.00 77.06 276 SER A CA 1
ATOM 2064 C C . SER A 1 276 ? 2.042 -12.006 -13.774 1.00 77.06 276 SER A C 1
ATOM 2066 O O . SER A 1 276 ? 3.111 -12.477 -13.405 1.00 77.06 276 SER A O 1
ATOM 2068 N N . ARG A 1 277 ? 0.868 -12.477 -13.329 1.00 75.44 277 ARG A N 1
ATOM 2069 C CA . ARG A 1 277 ? 0.733 -13.555 -12.334 1.00 75.44 277 ARG A CA 1
ATOM 2070 C C . ARG A 1 277 ? 0.242 -14.878 -12.913 1.00 75.44 277 ARG A C 1
ATOM 2072 O O . ARG A 1 277 ? 0.302 -15.885 -12.215 1.00 75.44 277 ARG A O 1
ATOM 2079 N N . ASN A 1 278 ? -0.239 -14.898 -14.156 1.00 68.88 278 ASN A N 1
ATOM 2080 C CA . ASN A 1 278 ? -0.757 -16.114 -14.772 1.00 68.88 278 ASN A CA 1
ATOM 2081 C C . ASN A 1 278 ? 0.184 -16.637 -15.863 1.00 68.88 278 ASN A C 1
ATOM 2083 O O . ASN A 1 278 ? 0.429 -15.967 -16.860 1.00 68.88 278 ASN A O 1
ATOM 2087 N N . SER A 1 279 ? 0.717 -17.844 -15.664 1.00 59.56 279 SER A N 1
ATOM 2088 C CA . SER A 1 279 ? 1.684 -18.475 -16.570 1.00 59.56 279 SER A CA 1
ATOM 2089 C C . SER A 1 279 ? 1.063 -19.037 -17.838 1.00 59.56 279 SER A C 1
ATOM 2091 O O . SER A 1 279 ? 1.808 -19.313 -18.781 1.00 59.56 279 SER A O 1
ATOM 2093 N N . THR A 1 280 ? -0.266 -19.175 -17.890 1.00 56.50 280 THR A N 1
ATOM 2094 C CA . THR A 1 280 ? -0.952 -19.702 -19.073 1.00 56.50 280 THR A CA 1
ATOM 2095 C C . THR A 1 280 ? -1.078 -18.677 -20.194 1.00 56.50 280 THR A C 1
ATOM 2097 O O . THR A 1 280 ? -1.305 -19.066 -21.333 1.00 56.50 280 THR A O 1
ATOM 2100 N N . LEU A 1 281 ? -0.889 -17.381 -19.923 1.00 53.91 281 LEU A N 1
ATOM 2101 C CA . LEU A 1 281 ? -1.206 -16.312 -20.871 1.00 53.91 281 LEU A CA 1
ATOM 2102 C C . LEU A 1 281 ? 0.034 -15.469 -21.171 1.00 53.91 281 LEU A C 1
ATOM 2104 O O . LEU A 1 281 ? 0.619 -14.877 -20.264 1.00 53.91 281 LEU A O 1
ATOM 2108 N N . ARG A 1 282 ? 0.439 -15.391 -22.444 1.00 54.66 282 ARG A N 1
ATOM 2109 C CA . ARG A 1 282 ? 1.573 -14.569 -22.886 1.00 54.66 282 ARG A CA 1
ATOM 2110 C C . ARG A 1 282 ? 1.105 -13.475 -23.836 1.00 54.66 282 ARG A C 1
ATOM 2112 O O . ARG A 1 282 ? 0.313 -13.704 -24.745 1.00 54.66 282 ARG A O 1
ATOM 2119 N N . TRP A 1 283 ? 1.628 -12.268 -23.630 1.00 52.62 283 TRP A N 1
ATOM 2120 C CA . TRP A 1 283 ? 1.408 -11.151 -24.544 1.00 52.62 283 TRP A CA 1
ATOM 2121 C C . TRP A 1 283 ? 2.544 -11.118 -25.565 1.00 52.62 283 TRP A C 1
ATOM 2123 O O . TRP A 1 283 ? 3.689 -10.832 -25.211 1.00 52.62 283 TRP A O 1
ATOM 2133 N N . ILE A 1 284 ? 2.243 -11.420 -26.829 1.00 51.72 284 ILE A N 1
ATOM 2134 C CA . ILE A 1 284 ? 3.230 -11.432 -27.916 1.00 51.72 284 ILE A CA 1
ATOM 2135 C C . ILE A 1 284 ? 2.686 -10.582 -29.069 1.00 51.72 284 ILE A C 1
ATOM 2137 O O . ILE A 1 284 ? 1.578 -10.790 -29.549 1.00 51.72 284 ILE A O 1
ATOM 2141 N N . LYS A 1 285 ? 3.460 -9.575 -29.506 1.00 51.91 285 LYS A N 1
ATOM 2142 C CA . LYS A 1 285 ? 3.160 -8.726 -30.683 1.00 51.91 285 LYS A CA 1
ATOM 2143 C C . LYS A 1 285 ? 1.746 -8.111 -30.707 1.00 51.91 285 LYS A C 1
ATOM 2145 O O . LYS A 1 285 ? 1.121 -8.015 -31.758 1.00 51.91 285 LYS A O 1
ATOM 2150 N N . GLY A 1 286 ? 1.238 -7.672 -29.556 1.00 56.75 286 GLY A N 1
ATOM 2151 C CA . GLY A 1 286 ? -0.080 -7.031 -29.465 1.00 56.75 286 GLY A CA 1
ATOM 2152 C C . GLY A 1 286 ? -1.273 -7.992 -29.525 1.00 56.75 286 GLY A C 1
ATOM 2153 O O . GLY A 1 286 ? -2.406 -7.523 -29.468 1.00 56.75 286 GLY A O 1
ATOM 2154 N N . ALA A 1 287 ? -1.035 -9.304 -29.569 1.00 49.78 287 ALA A N 1
ATOM 2155 C CA . ALA A 1 287 ? -2.055 -10.340 -29.483 1.00 49.78 287 ALA A CA 1
ATOM 2156 C C . ALA A 1 287 ? -1.843 -11.227 -28.245 1.00 49.78 287 ALA A C 1
ATOM 2158 O O . ALA A 1 287 ? -0.768 -11.255 -27.636 1.00 49.78 287 ALA A O 1
ATOM 2159 N N . PHE A 1 288 ? -2.916 -11.910 -27.860 1.00 54.09 288 PHE A N 1
ATOM 2160 C CA . PHE A 1 288 ? -2.957 -12.840 -26.742 1.00 54.09 288 PHE A CA 1
ATOM 2161 C C . PHE A 1 288 ? -2.682 -14.254 -27.257 1.00 54.09 288 PHE A C 1
ATOM 2163 O O . PHE A 1 288 ? -3.431 -14.741 -28.102 1.00 54.09 288 PHE A O 1
ATOM 2170 N N . GLU A 1 289 ? -1.626 -14.899 -26.762 1.00 60.59 289 GLU A N 1
ATOM 2171 C CA . GLU A 1 289 ? -1.306 -16.295 -27.077 1.00 60.59 289 GLU A CA 1
ATOM 2172 C C . GLU A 1 289 ? -1.287 -17.118 -25.779 1.00 60.59 289 GLU A C 1
ATOM 2174 O O . GLU A 1 289 ? -0.684 -16.715 -24.777 1.00 60.59 289 GLU A O 1
ATOM 2179 N N . GLU A 1 290 ? -1.960 -18.272 -25.783 1.00 52.81 290 GLU A N 1
ATOM 2180 C CA . GLU A 1 290 ? -1.816 -19.270 -24.720 1.00 52.81 290 GLU A CA 1
ATOM 2181 C C . GLU A 1 290 ? -0.392 -19.840 -24.766 1.00 52.81 290 GLU A C 1
ATOM 2183 O O . GLU A 1 290 ? 0.137 -20.179 -25.827 1.00 52.81 290 GLU A O 1
ATOM 2188 N N . GLY A 1 291 ? 0.271 -19.881 -23.609 1.00 50.25 291 GLY A N 1
ATOM 2189 C CA . GLY A 1 291 ? 1.593 -20.489 -23.492 1.00 50.25 291 GLY A CA 1
ATOM 2190 C C . GLY A 1 291 ? 1.525 -21.980 -23.837 1.00 50.25 291 GLY A C 1
ATOM 2191 O O . GLY A 1 291 ? 0.487 -22.594 -23.612 1.00 50.25 291 GLY A O 1
ATOM 2192 N N . PRO A 1 292 ? 2.608 -22.586 -24.361 1.00 48.59 292 PRO A N 1
ATOM 2193 C CA . PRO A 1 292 ? 2.612 -24.017 -24.621 1.00 48.59 292 PRO A CA 1
ATOM 2194 C C . PRO A 1 292 ? 2.321 -24.743 -23.310 1.00 48.59 292 PRO A C 1
ATOM 2196 O O . PRO A 1 292 ? 3.081 -24.602 -22.344 1.00 48.59 292 PRO A O 1
ATOM 2199 N N . ASP A 1 293 ? 1.215 -25.486 -23.282 1.00 45.97 293 ASP A N 1
ATOM 2200 C CA . ASP A 1 293 ? 0.919 -26.412 -22.202 1.00 45.97 293 ASP A CA 1
ATOM 2201 C C . ASP A 1 293 ? 2.169 -27.257 -21.959 1.00 45.97 293 ASP A C 1
ATOM 2203 O O . ASP A 1 293 ? 2.801 -27.750 -22.902 1.00 45.97 293 ASP A O 1
ATOM 2207 N N . ALA A 1 294 ? 2.573 -27.386 -20.692 1.00 39.16 294 ALA A N 1
ATOM 2208 C CA . ALA A 1 294 ? 3.641 -28.303 -20.323 1.00 39.16 294 ALA A CA 1
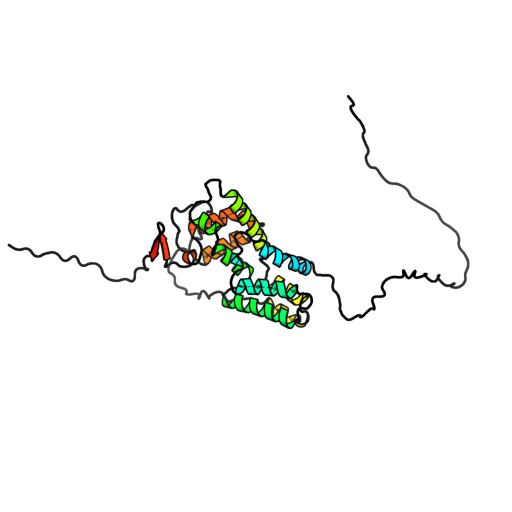ATOM 2209 C C . ALA A 1 294 ? 3.379 -29.653 -21.017 1.00 39.16 294 ALA A C 1
ATOM 2211 O O . ALA A 1 294 ? 2.234 -30.114 -20.993 1.00 39.16 294 ALA A O 1
ATOM 2212 N N . PRO A 1 295 ? 4.380 -30.273 -21.671 1.00 41.75 295 PRO A N 1
ATOM 2213 C CA . PRO A 1 295 ? 4.127 -31.404 -22.546 1.00 41.75 295 PRO A CA 1
ATOM 2214 C C . PRO A 1 295 ? 3.585 -32.567 -21.719 1.00 41.75 295 PRO A C 1
ATOM 2216 O O . PRO A 1 295 ? 4.332 -33.277 -21.044 1.00 41.75 295 PRO A O 1
ATOM 2219 N N . SER A 1 296 ? 2.271 -32.779 -21.789 1.00 38.41 296 SER A N 1
ATOM 2220 C CA . SER A 1 296 ? 1.708 -34.084 -21.508 1.00 38.41 296 SER A CA 1
ATOM 2221 C C . SER A 1 296 ? 2.259 -35.014 -22.581 1.00 38.41 296 SER A C 1
ATOM 2223 O O . SER A 1 296 ? 2.067 -34.842 -23.784 1.00 38.41 296 SER A O 1
ATOM 2225 N N . SER A 1 297 ? 3.061 -35.964 -22.124 1.00 46.72 297 SER A N 1
ATOM 2226 C CA . SER A 1 297 ? 3.574 -37.075 -22.902 1.00 46.72 297 SER A CA 1
ATOM 2227 C C . SER A 1 297 ? 2.463 -37.696 -23.749 1.00 46.72 297 SER A C 1
ATOM 2229 O O . SER A 1 297 ? 1.614 -38.400 -23.206 1.00 46.72 297 SER A O 1
ATOM 2231 N N . SER A 1 298 ? 2.471 -37.495 -25.066 1.00 39.78 298 SER A N 1
ATOM 2232 C CA . SER A 1 298 ? 1.854 -38.457 -25.979 1.00 39.78 298 SER A CA 1
ATOM 2233 C C . SER A 1 298 ? 2.302 -38.281 -27.432 1.00 39.78 298 SER A C 1
ATOM 2235 O O . SER A 1 298 ? 2.145 -37.238 -28.055 1.00 39.78 298 SER A O 1
ATOM 2237 N N . SER A 1 299 ? 2.816 -39.399 -27.946 1.00 37.34 299 SER A N 1
ATOM 2238 C CA . SER A 1 299 ? 2.824 -39.859 -29.339 1.00 37.34 299 SER A CA 1
ATOM 2239 C C . SER A 1 299 ? 3.596 -39.070 -30.401 1.00 37.34 299 SER A C 1
ATOM 2241 O O . SER A 1 299 ? 3.136 -38.088 -30.973 1.00 37.34 299 SER A O 1
ATOM 2243 N N . SER A 1 300 ? 4.738 -39.656 -30.760 1.00 35.06 300 SER A N 1
ATOM 2244 C CA . SER A 1 300 ? 5.457 -39.509 -32.025 1.00 35.06 300 SER A CA 1
ATOM 2245 C C . SER A 1 300 ? 4.534 -39.571 -33.256 1.00 35.06 300 SER A C 1
ATOM 2247 O O . SER A 1 300 ? 3.650 -40.432 -33.302 1.00 35.06 300 SER A O 1
ATOM 2249 N N . PRO A 1 301 ? 4.783 -38.782 -34.317 1.00 41.66 301 PRO A N 1
ATOM 2250 C CA . PRO A 1 301 ? 4.140 -39.002 -35.603 1.00 41.66 301 PRO A CA 1
ATOM 2251 C C . PRO A 1 301 ? 4.838 -40.165 -36.323 1.00 41.66 301 PRO A C 1
ATOM 2253 O O . PRO A 1 301 ? 6.007 -40.076 -36.698 1.00 41.66 301 PRO A O 1
ATOM 2256 N N . SER A 1 302 ? 4.128 -41.279 -36.508 1.00 36.59 302 SER A N 1
ATOM 2257 C CA . SER A 1 302 ? 4.576 -42.350 -37.403 1.00 36.59 302 SER A CA 1
ATOM 2258 C C . SER A 1 302 ? 4.489 -41.865 -38.850 1.00 36.59 302 SER A C 1
ATOM 2260 O O . SER A 1 302 ? 3.407 -41.572 -39.355 1.00 36.59 302 SER A O 1
ATOM 2262 N N . VAL A 1 303 ? 5.644 -41.771 -39.504 1.00 41.16 303 VAL A N 1
ATOM 2263 C CA . VAL A 1 303 ? 5.786 -41.508 -40.938 1.00 41.16 303 VAL A CA 1
ATOM 2264 C C . VAL A 1 303 ? 5.256 -42.721 -41.705 1.00 41.16 303 VAL A C 1
ATOM 2266 O O . VAL A 1 303 ? 5.820 -43.810 -41.620 1.00 41.16 303 VAL A O 1
ATOM 2269 N N . LEU A 1 304 ? 4.157 -42.538 -42.437 1.00 38.78 304 LEU A N 1
ATOM 2270 C CA . LEU A 1 304 ? 3.600 -43.538 -43.345 1.00 38.78 304 LEU A CA 1
ATOM 2271 C C . LEU A 1 304 ? 4.251 -43.363 -44.731 1.00 38.78 304 LEU A C 1
ATOM 2273 O O . LEU A 1 304 ? 4.012 -42.367 -45.412 1.00 38.78 304 LEU A O 1
ATOM 2277 N N . SER A 1 305 ? 5.091 -44.316 -45.137 1.00 45.44 305 SER A N 1
ATOM 2278 C CA . SER A 1 305 ? 5.647 -44.403 -46.497 1.00 45.44 305 SER A CA 1
ATOM 2279 C C . SER A 1 305 ? 4.567 -44.768 -47.532 1.00 45.44 305 SER A C 1
ATOM 2281 O O . SER A 1 305 ? 3.660 -45.538 -47.206 1.00 45.44 305 SER A O 1
ATOM 2283 N N . PRO A 1 306 ? 4.657 -44.294 -48.792 1.00 52.94 306 PRO A N 1
ATOM 2284 C CA . PRO A 1 306 ? 3.722 -44.669 -49.851 1.00 52.94 306 PRO A CA 1
ATOM 2285 C C . PRO A 1 306 ? 4.128 -45.997 -50.526 1.00 52.94 306 PRO A C 1
ATOM 2287 O O . PRO A 1 306 ? 5.319 -46.317 -50.581 1.00 52.94 306 PRO A O 1
ATOM 2290 N N . PRO A 1 307 ? 3.177 -46.778 -51.076 1.00 57.16 307 PRO A N 1
ATOM 2291 C CA . PRO A 1 307 ? 3.498 -48.020 -51.762 1.00 57.16 307 PRO A CA 1
ATOM 2292 C C . PRO A 1 307 ? 3.946 -47.776 -53.209 1.00 57.16 307 PRO A C 1
ATOM 2294 O O . PRO A 1 307 ? 3.325 -47.026 -53.964 1.00 57.16 307 PRO A O 1
ATOM 2297 N N . HIS A 1 308 ? 5.005 -48.488 -53.592 1.00 47.72 308 HIS A N 1
ATOM 2298 C CA . HIS A 1 308 ? 5.421 -48.732 -54.970 1.00 47.72 308 HIS A CA 1
ATOM 2299 C C . HIS A 1 308 ? 4.259 -49.275 -55.821 1.00 47.72 308 HIS A C 1
ATOM 2301 O O . HIS A 1 308 ? 3.589 -50.230 -55.424 1.00 47.72 308 HIS A O 1
ATOM 2307 N N . ARG A 1 309 ? 4.088 -48.740 -57.035 1.00 45.59 309 ARG A N 1
ATOM 2308 C CA . ARG A 1 309 ? 3.493 -49.480 -58.156 1.00 45.59 309 ARG A CA 1
ATOM 2309 C C . ARG A 1 309 ? 4.540 -49.653 -59.252 1.00 45.59 309 ARG A C 1
ATOM 2311 O O . ARG A 1 309 ? 5.209 -48.688 -59.616 1.00 45.59 309 ARG A O 1
ATOM 2318 N N . LEU A 1 310 ? 4.671 -50.908 -59.674 1.00 52.22 310 LEU A N 1
ATOM 2319 C CA . LEU A 1 310 ? 5.301 -51.367 -60.911 1.00 52.22 310 LEU A CA 1
ATOM 2320 C C . LEU A 1 310 ? 4.468 -50.939 -62.124 1.00 52.22 310 LEU A C 1
ATOM 2322 O O . LEU A 1 310 ? 3.226 -50.841 -61.961 1.00 52.22 310 LEU A O 1
#